Protein AF-0000000086497758 (afdb_homodimer)

Nearest PDB structures (foldseek):
  2cj5-assembly1_A  TM=3.759E-01  e=5.187E+00  Nicotiana tabacum
  2cj5-assembly1_A  TM=3.756E-01  e=4.638E+00  Nicotiana tabacum

Structure (mmCIF, N/CA/C/O backbone):
data_AF-0000000086497758-model_v1
#
loop_
_entity.id
_entity.type
_entity.pdbx_description
1 polymer 'Uncharacterized protein'
#
loop_
_atom_site.group_PDB
_atom_site.id
_atom_site.type_symbol
_atom_site.label_atom_id
_atom_site.label_alt_id
_atom_site.label_comp_id
_atom_site.label_asym_id
_atom_site.label_entity_id
_atom_site.label_seq_id
_atom_site.pdbx_PDB_ins_code
_atom_site.Cartn_x
_atom_site.Cartn_y
_atom_site.Cartn_z
_atom_site.occupancy
_atom_site.B_iso_or_equiv
_atom_site.auth_seq_id
_atom_site.auth_comp_id
_atom_site.auth_asym_id
_atom_site.auth_atom_id
_atom_site.pdbx_PDB_model_num
ATOM 1 N N . SER A 1 1 ? 16.953 1.892 -4.281 1 48.78 1 SER A N 1
ATOM 2 C CA . SER A 1 1 ? 17.156 1.819 -2.838 1 48.78 1 SER A CA 1
ATOM 3 C C . SER A 1 1 ? 16.031 2.537 -2.094 1 48.78 1 SER A C 1
ATOM 5 O O . SER A 1 1 ? 15.484 3.527 -2.586 1 48.78 1 SER A O 1
ATOM 7 N N . SER A 1 2 ? 15.406 1.9 -1.101 1 66.06 2 SER A N 1
ATOM 8 C CA . SER A 1 2 ? 14.25 2.373 -0.342 1 66.06 2 SER A CA 1
ATOM 9 C C . SER A 1 2 ? 14.594 3.629 0.453 1 66.06 2 SER A C 1
ATOM 11 O O . SER A 1 2 ? 15.695 3.758 0.982 1 66.06 2 SER A O 1
ATOM 13 N N . PHE A 1 3 ? 13.844 4.691 0.311 1 74.5 3 PHE A N 1
ATOM 14 C CA . PHE A 1 3 ? 14.023 5.934 1.053 1 74.5 3 PHE A CA 1
ATOM 15 C C . PHE A 1 3 ? 14.125 5.66 2.549 1 74.5 3 PHE A C 1
ATOM 17 O O . PHE A 1 3 ? 14.609 6.504 3.307 1 74.5 3 PHE A O 1
ATOM 24 N N . THR A 1 4 ? 13.797 4.469 2.912 1 74.94 4 THR A N 1
ATOM 25 C CA . THR A 1 4 ? 13.789 4.168 4.34 1 74.94 4 THR A CA 1
ATOM 26 C C . THR A 1 4 ? 15.203 3.844 4.828 1 74.94 4 THR A C 1
ATOM 28 O O . THR A 1 4 ? 15.477 3.896 6.027 1 74.94 4 THR A O 1
ATOM 31 N N . LYS A 1 5 ? 16.109 3.537 3.943 1 79.5 5 LYS A N 1
ATOM 32 C CA . LYS A 1 5 ? 17.438 3.088 4.363 1 79.5 5 LYS A CA 1
ATOM 33 C C . LYS A 1 5 ? 18.484 4.156 4.086 1 79.5 5 LYS A C 1
ATOM 35 O O . LYS A 1 5 ? 19.422 4.328 4.867 1 79.5 5 LYS A O 1
ATOM 40 N N . PHE A 1 6 ? 18.375 4.875 3.027 1 82.06 6 PHE A N 1
ATOM 41 C CA . PHE A 1 6 ? 19.391 5.84 2.623 1 82.06 6 PHE A CA 1
ATOM 42 C C . PHE A 1 6 ? 18.812 7.246 2.57 1 82.06 6 PHE A C 1
ATOM 44 O O . PHE A 1 6 ? 17.797 7.48 1.913 1 82.06 6 PHE A O 1
ATOM 51 N N . PRO A 1 7 ? 19.609 8.164 3.293 1 86 7 PRO A N 1
ATOM 52 C CA . PRO A 1 7 ? 19.156 9.555 3.244 1 86 7 PRO A CA 1
ATOM 53 C C . PRO A 1 7 ? 19.078 10.102 1.82 1 86 7 PRO A C 1
ATOM 55 O O . PRO A 1 7 ? 19.812 9.641 0.943 1 86 7 PRO A O 1
ATOM 58 N N . LYS A 1 8 ? 18.25 11.141 1.722 1 87.38 8 LYS A N 1
ATOM 59 C CA . LYS A 1 8 ? 18.016 11.773 0.426 1 87.38 8 LYS A CA 1
ATOM 60 C C . LYS A 1 8 ? 19.328 12.164 -0.235 1 87.38 8 LYS A C 1
ATOM 62 O O . LYS A 1 8 ? 19.562 11.844 -1.404 1 87.38 8 LYS A O 1
ATOM 67 N N . ALA A 1 9 ? 20.172 12.828 0.515 1 89.62 9 ALA A N 1
ATOM 68 C CA . ALA A 1 9 ? 21.438 13.328 -0.04 1 89.62 9 ALA A CA 1
ATOM 69 C C . ALA A 1 9 ? 22.281 12.188 -0.588 1 89.62 9 ALA A C 1
ATOM 71 O O . ALA A 1 9 ? 22.859 12.297 -1.674 1 89.62 9 ALA A O 1
ATOM 72 N N . ASP A 1 10 ? 22.359 11.141 0.162 1 90 10 ASP A N 1
ATOM 73 C CA . ASP A 1 10 ? 23.156 9.984 -0.249 1 90 10 ASP A CA 1
ATOM 74 C C . ASP A 1 10 ? 22.594 9.352 -1.519 1 90 10 ASP A C 1
ATOM 76 O O . ASP A 1 10 ? 23.344 8.953 -2.408 1 90 10 ASP A O 1
ATOM 80 N N . ARG A 1 11 ? 21.297 9.242 -1.548 1 86.38 11 ARG A N 1
ATOM 81 C CA . ARG A 1 11 ? 20.641 8.656 -2.715 1 86.38 11 ARG A CA 1
ATOM 82 C C . ARG A 1 11 ? 20.844 9.523 -3.951 1 86.38 11 ARG A C 1
ATOM 84 O O . ARG A 1 11 ? 21.203 9.023 -5.02 1 86.38 11 ARG A O 1
ATOM 91 N N . GLN A 1 12 ? 20.734 10.781 -3.816 1 86.81 12 GLN A N 1
ATOM 92 C CA . GLN A 1 12 ? 20.859 11.703 -4.938 1 86.81 12 GLN A CA 1
ATOM 93 C C . GLN A 1 12 ? 22.297 11.781 -5.422 1 86.81 12 GLN A C 1
ATOM 95 O O . GLN A 1 12 ? 22.562 11.82 -6.629 1 86.81 12 GLN A O 1
ATOM 100 N N . VAL A 1 13 ? 23.234 11.82 -4.508 1 89.69 13 VAL A N 1
ATOM 101 C CA . VAL A 1 13 ? 24.641 11.852 -4.879 1 89.69 13 VAL A CA 1
ATOM 102 C C . VAL A 1 13 ? 25.016 10.578 -5.621 1 89.69 13 VAL A C 1
ATOM 104 O O . VAL A 1 13 ? 25.703 10.625 -6.648 1 89.69 13 VAL A O 1
ATOM 107 N N . TYR A 1 14 ? 24.594 9.469 -5.141 1 88.38 14 TYR A N 1
ATOM 108 C CA . TYR A 1 14 ? 24.875 8.188 -5.773 1 88.38 14 TYR A CA 1
ATOM 109 C C . TYR A 1 14 ? 24.359 8.156 -7.207 1 88.38 14 TYR A C 1
ATOM 111 O O . TYR A 1 14 ? 25.078 7.773 -8.125 1 88.38 14 TYR A O 1
ATOM 119 N N . LEU A 1 15 ? 23.125 8.555 -7.391 1 84.88 15 LEU A N 1
ATOM 120 C CA . LEU A 1 15 ? 22.5 8.508 -8.703 1 84.88 15 LEU A CA 1
ATOM 121 C C . LEU A 1 15 ? 23.125 9.531 -9.648 1 84.88 15 LEU A C 1
ATOM 123 O O . LEU A 1 15 ? 23.312 9.258 -10.836 1 84.88 15 LEU A O 1
ATOM 127 N N . ARG A 1 16 ? 23.453 10.648 -9.102 1 87.25 16 ARG A N 1
ATOM 128 C CA . ARG A 1 16 ? 24.094 11.68 -9.914 1 87.25 16 ARG A CA 1
ATOM 129 C C . ARG A 1 16 ? 25.5 11.242 -10.344 1 87.25 16 ARG A C 1
ATOM 131 O O . ARG A 1 16 ? 25.859 11.367 -11.508 1 87.25 16 ARG A O 1
ATOM 138 N N . ASP A 1 17 ? 26.172 10.734 -9.445 1 89.38 17 ASP A N 1
ATOM 139 C CA . ASP A 1 17 ? 27.562 10.359 -9.703 1 89.38 17 ASP A CA 1
ATOM 140 C C . ASP A 1 17 ? 27.641 9.156 -10.633 1 89.38 17 ASP A C 1
ATOM 142 O O . ASP A 1 17 ? 28.578 9.039 -11.43 1 89.38 17 ASP A O 1
ATOM 146 N N . ASN A 1 18 ? 26.734 8.273 -10.5 1 84.75 18 ASN A N 1
ATOM 147 C CA . ASN A 1 18 ? 26.859 7.008 -11.211 1 84.75 18 ASN A CA 1
ATOM 148 C C . ASN A 1 18 ? 26 6.984 -12.477 1 84.75 18 ASN A C 1
ATOM 150 O O . ASN A 1 18 ? 26.297 6.246 -13.414 1 84.75 18 ASN A O 1
ATOM 154 N N . T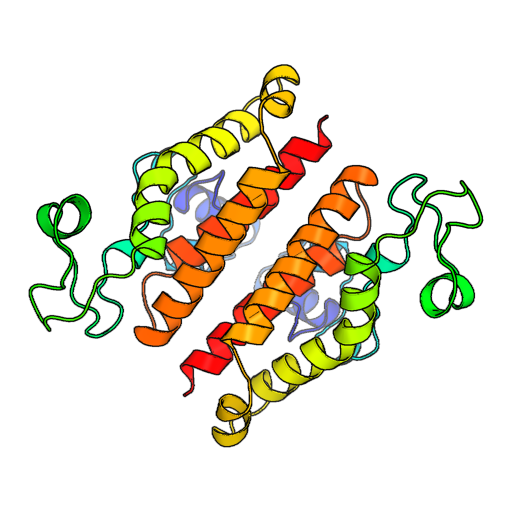YR A 1 19 ? 25.078 7.859 -12.461 1 83.38 19 TYR A N 1
ATOM 155 C CA . TYR A 1 19 ? 24.156 7.746 -13.578 1 83.38 19 TYR A CA 1
ATOM 156 C C . TYR A 1 19 ? 23.812 9.117 -14.148 1 83.38 19 TYR A C 1
ATOM 158 O O . TYR A 1 19 ? 23.078 9.219 -15.133 1 83.38 19 TYR A O 1
ATOM 166 N N . ASN A 1 20 ? 24.328 10.141 -13.562 1 84.12 20 ASN A N 1
ATOM 167 C CA . ASN A 1 20 ? 23.969 11.5 -13.961 1 84.12 20 ASN A CA 1
ATOM 168 C C . ASN A 1 20 ? 22.469 11.727 -13.914 1 84.12 20 ASN A C 1
ATOM 170 O O . ASN A 1 20 ? 21.891 12.344 -14.82 1 84.12 20 ASN A O 1
ATOM 174 N N . PHE A 1 21 ? 21.891 11.117 -12.938 1 85.25 21 PHE A N 1
ATOM 175 C CA . PHE A 1 21 ? 20.453 11.164 -12.773 1 85.25 21 PHE A CA 1
ATOM 176 C C . PHE A 1 21 ? 20.062 11.93 -11.516 1 85.25 21 PHE A C 1
ATOM 178 O O . PHE A 1 21 ? 20.625 11.672 -10.438 1 85.25 21 PHE A O 1
ATOM 185 N N . ASP A 1 22 ? 19.125 12.836 -11.734 1 82.88 22 ASP A N 1
ATOM 186 C CA . ASP A 1 22 ? 18.562 13.539 -10.594 1 82.88 22 ASP A CA 1
ATOM 187 C C . ASP A 1 22 ? 17.203 12.961 -10.219 1 82.88 22 ASP A C 1
ATOM 189 O O . ASP A 1 22 ? 16.188 13.305 -10.828 1 82.88 22 ASP A O 1
ATOM 193 N N . CYS A 1 23 ? 17.219 12.188 -9.164 1 81.5 23 CYS A N 1
ATOM 194 C CA . CYS A 1 23 ? 15.984 11.531 -8.742 1 81.5 23 CYS A CA 1
ATOM 195 C C . CYS A 1 23 ? 14.984 12.547 -8.203 1 81.5 23 CYS A C 1
ATOM 197 O O . CYS A 1 23 ? 15.336 13.406 -7.391 1 81.5 23 CYS A O 1
ATOM 199 N N . LYS A 1 24 ? 13.82 12.422 -8.688 1 77.81 24 LYS A N 1
ATOM 200 C CA . LYS A 1 24 ? 12.75 13.297 -8.227 1 77.81 24 LYS A CA 1
ATOM 201 C C . LYS A 1 24 ? 11.547 12.484 -7.75 1 77.81 24 LYS A C 1
ATOM 203 O O . LYS A 1 24 ? 10.398 12.906 -7.93 1 77.81 24 LYS A O 1
ATOM 208 N N . CYS A 1 25 ? 11.789 11.305 -7.254 1 78.56 25 CYS A N 1
ATOM 209 C CA . CYS A 1 25 ? 10.688 10.508 -6.734 1 78.56 25 CYS A CA 1
ATOM 210 C C . CYS A 1 25 ? 9.984 11.219 -5.586 1 78.56 25 CYS A C 1
ATOM 212 O O . CYS A 1 25 ? 10.477 12.242 -5.09 1 78.56 25 CYS A O 1
ATOM 214 N N . VAL A 1 26 ? 8.898 10.719 -5.184 1 76.94 26 VAL A N 1
ATOM 215 C CA . VAL A 1 26 ? 8.047 11.367 -4.188 1 76.94 26 VAL A CA 1
ATOM 216 C C . VAL A 1 26 ? 8.82 11.539 -2.885 1 76.94 26 VAL A C 1
ATOM 218 O O . VAL A 1 26 ? 8.656 12.555 -2.193 1 76.94 26 VAL A O 1
ATOM 221 N N . ALA A 1 27 ? 9.57 10.586 -2.52 1 82.81 27 ALA A N 1
ATOM 222 C CA . ALA A 1 27 ? 10.344 10.68 -1.28 1 82.81 27 ALA A CA 1
ATOM 223 C C . ALA A 1 27 ? 11.398 11.773 -1.369 1 82.81 27 ALA A C 1
ATOM 225 O O . ALA A 1 27 ? 11.625 12.508 -0.403 1 82.81 27 ALA A O 1
ATOM 226 N N . CYS A 1 28 ? 12.086 11.828 -2.475 1 84.12 28 CYS A N 1
ATOM 227 C CA . CYS A 1 28 ? 13.086 12.867 -2.68 1 84.12 28 CYS A CA 1
ATOM 228 C C . CYS A 1 28 ? 12.438 14.25 -2.729 1 84.12 28 CYS A C 1
ATOM 230 O O . CYS A 1 28 ? 12.93 15.195 -2.109 1 84.12 28 CYS A O 1
ATOM 232 N N . ASP A 1 29 ? 11.344 14.312 -3.438 1 82.12 29 ASP A N 1
ATOM 233 C CA . ASP A 1 29 ? 10.625 15.578 -3.57 1 82.12 29 ASP A CA 1
ATOM 234 C C . ASP A 1 29 ? 10.141 16.078 -2.213 1 82.12 29 ASP A C 1
ATOM 236 O O . ASP A 1 29 ? 10.125 17.281 -1.956 1 82.12 29 ASP A O 1
ATOM 240 N N . GLY A 1 30 ? 9.727 15.219 -1.419 1 80.94 30 GLY A N 1
ATOM 241 C CA . GLY A 1 30 ? 9.172 15.57 -0.121 1 80.94 30 GLY A CA 1
ATOM 242 C C . GLY A 1 30 ? 10.219 15.664 0.971 1 80.94 30 GLY A C 1
ATOM 243 O O . GLY A 1 30 ? 9.906 16 2.115 1 80.94 30 GLY A O 1
ATOM 244 N N . ASP A 1 31 ? 11.438 15.32 0.652 1 85.25 31 ASP A N 1
ATOM 245 C CA . ASP A 1 31 ? 12.531 15.305 1.624 1 85.25 31 ASP A CA 1
ATOM 246 C C . ASP A 1 31 ? 12.188 14.398 2.807 1 85.25 31 ASP A C 1
ATOM 248 O O . ASP A 1 31 ? 12.25 14.828 3.961 1 85.25 31 ASP A O 1
ATOM 252 N N . TRP A 1 32 ? 11.727 13.273 2.494 1 83.75 32 TRP A N 1
ATOM 253 C CA . TRP A 1 32 ? 11.258 12.336 3.508 1 83.75 32 TRP A CA 1
AT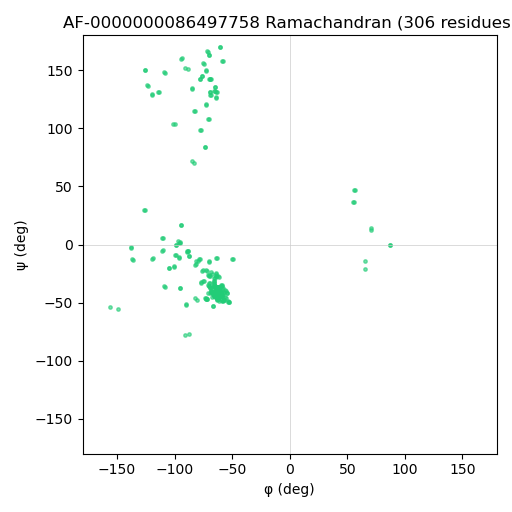OM 254 C C . TRP A 1 32 ? 12.414 11.797 4.34 1 83.75 32 TRP A C 1
ATOM 256 O O . TRP A 1 32 ? 13.5 11.531 3.807 1 83.75 32 TRP A O 1
ATOM 266 N N . PRO A 1 33 ? 12.164 11.617 5.609 1 81.75 33 PRO A N 1
ATOM 267 C CA . PRO A 1 33 ? 13.203 11.094 6.496 1 81.75 33 PRO A CA 1
ATOM 268 C C . PRO A 1 33 ? 13.438 9.594 6.312 1 81.75 33 PRO A C 1
ATOM 270 O O . PRO A 1 33 ? 12.555 8.883 5.816 1 81.75 33 PRO A O 1
ATOM 273 N N . VAL A 1 34 ? 14.656 9.203 6.703 1 81.94 34 VAL A N 1
ATOM 274 C CA . VAL A 1 34 ? 14.945 7.773 6.77 1 81.94 34 VAL A CA 1
ATOM 27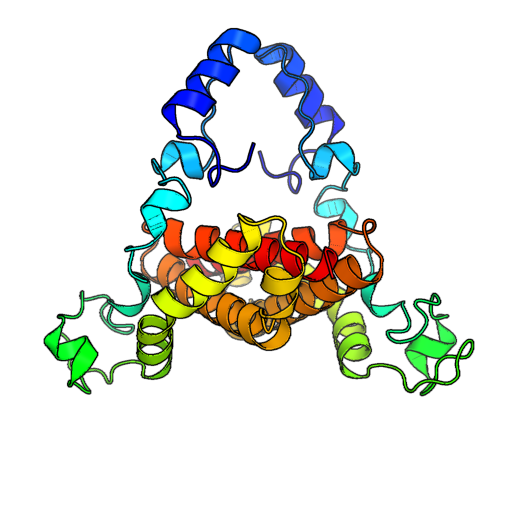5 C C . VAL A 1 34 ? 14.195 7.156 7.953 1 81.94 34 VAL A C 1
ATOM 277 O O . VAL A 1 34 ? 13.695 7.871 8.82 1 81.94 34 VAL A O 1
ATOM 280 N N . LEU A 1 35 ? 14.164 5.844 7.934 1 78.69 35 LEU A N 1
ATOM 281 C CA . LEU A 1 35 ? 13.414 5.082 8.922 1 78.69 35 LEU A CA 1
ATOM 282 C C . LEU A 1 35 ? 13.852 5.441 10.336 1 78.69 35 LEU A C 1
ATOM 284 O O . LEU A 1 35 ? 13.016 5.621 11.227 1 78.69 35 LEU A O 1
ATOM 288 N N . GLU A 1 36 ? 15.086 5.625 10.523 1 76.06 36 GLU A N 1
ATOM 289 C CA . GLU A 1 36 ? 15.633 5.906 11.844 1 76.06 36 GLU A CA 1
ATOM 290 C C . GLU A 1 36 ? 15.117 7.238 12.383 1 76.06 36 GLU A C 1
ATOM 292 O O . GLU A 1 36 ? 15.016 7.426 13.602 1 76.06 36 GLU A O 1
ATOM 297 N N . GLU A 1 37 ? 14.805 8.07 11.516 1 78.94 37 GLU A N 1
ATOM 298 C CA . GLU A 1 37 ? 14.359 9.398 11.914 1 78.94 37 GLU A CA 1
ATOM 299 C C . GLU A 1 37 ? 12.852 9.438 12.133 1 78.94 37 GLU A C 1
ATOM 301 O O . GLU A 1 37 ? 12.305 10.461 12.562 1 78.94 37 GLU A O 1
ATOM 306 N N . THR A 1 38 ? 12.195 8.352 11.828 1 78.44 38 THR A N 1
ATOM 307 C CA . THR A 1 38 ? 10.734 8.344 11.883 1 78.44 38 THR A CA 1
ATOM 308 C C . THR A 1 38 ? 10.242 7.809 13.219 1 78.44 38 THR A C 1
ATOM 310 O O . THR A 1 38 ? 9.039 7.801 13.492 1 78.44 38 THR A O 1
ATOM 313 N N . GLU A 1 39 ? 11.117 7.477 14.07 1 74.81 39 GLU A N 1
ATOM 314 C CA . GLU A 1 39 ? 10.75 6.848 15.336 1 74.81 39 GLU A CA 1
ATOM 315 C C . GLU A 1 39 ? 9.883 7.777 16.188 1 74.81 39 GLU A C 1
ATOM 317 O O . GLU A 1 39 ? 8.984 7.324 16.891 1 74.81 39 GLU A O 1
ATOM 322 N N . THR A 1 40 ? 10.031 9.016 16.016 1 78.12 40 THR A N 1
ATOM 323 C CA . THR A 1 40 ? 9.328 9.953 16.891 1 78.12 40 THR A CA 1
ATOM 324 C C . THR A 1 40 ? 8.242 10.695 16.109 1 78.12 40 THR A C 1
ATOM 326 O O . THR A 1 40 ? 7.574 11.578 16.656 1 78.12 40 THR A O 1
ATOM 329 N N . ARG A 1 41 ? 8.117 10.297 14.992 1 83.31 41 ARG A N 1
ATOM 330 C CA . ARG A 1 41 ? 7.133 11.008 14.188 1 83.31 41 ARG A CA 1
ATOM 331 C C . ARG A 1 41 ? 5.715 10.578 14.531 1 83.31 41 ARG A C 1
ATOM 333 O O . ARG A 1 41 ? 5.465 9.391 14.773 1 83.31 41 ARG A O 1
ATOM 340 N N . GLU A 1 42 ? 4.812 11.547 14.516 1 86.75 42 GLU A N 1
ATOM 341 C CA . GLU A 1 42 ? 3.406 11.266 14.781 1 86.75 42 GLU A CA 1
ATOM 342 C C . GLU A 1 42 ? 2.629 11.039 13.492 1 86.75 42 GLU A C 1
ATOM 344 O O . GLU A 1 42 ? 3.113 11.367 12.406 1 86.75 42 GLU A O 1
ATOM 349 N N . PHE A 1 43 ? 1.515 10.398 13.672 1 90.25 43 PHE A N 1
ATOM 350 C CA . PHE A 1 43 ? 0.583 10.25 12.562 1 90.25 43 PHE A CA 1
ATOM 351 C C . PHE A 1 43 ? -0.188 11.539 12.32 1 90.25 43 PHE A C 1
ATOM 353 O O . PHE A 1 43 ? -1.219 11.781 12.953 1 90.25 43 PHE A O 1
ATOM 360 N N . ASP A 1 44 ? 0.22 12.344 11.367 1 85.62 44 ASP A N 1
ATOM 361 C CA . ASP A 1 44 ? -0.239 13.711 11.172 1 85.62 44 ASP A CA 1
ATOM 362 C C . ASP A 1 44 ? -1.715 13.75 10.781 1 85.62 44 ASP A C 1
ATOM 364 O O . ASP A 1 44 ? -2.436 14.68 11.141 1 85.62 44 ASP A O 1
ATOM 368 N N . CYS A 1 45 ? -2.139 12.758 10.07 1 83.75 45 CYS A N 1
ATOM 369 C CA . CYS A 1 45 ? -3.518 12.75 9.594 1 83.75 45 CYS A CA 1
ATOM 370 C C . CYS A 1 45 ? -4.496 12.688 10.766 1 83.75 45 CYS A C 1
ATOM 372 O O . CYS A 1 45 ? -5.637 13.141 10.648 1 83.75 45 CYS A O 1
ATOM 374 N N . ALA A 1 46 ? -4.094 12.195 11.859 1 82.94 46 ALA A N 1
ATOM 375 C CA . ALA A 1 46 ? -4.957 12.102 13.031 1 82.94 46 ALA A CA 1
ATOM 376 C C . ALA A 1 46 ? -5.062 13.438 13.75 1 82.94 46 ALA A C 1
ATOM 378 O O . ALA A 1 46 ? -5.957 13.641 14.578 1 82.94 46 ALA A O 1
ATOM 379 N N . ARG A 1 47 ? -4.266 14.328 13.422 1 85.56 47 ARG A N 1
ATOM 380 C CA . ARG A 1 47 ? -4.234 15.617 14.102 1 85.56 47 ARG A CA 1
ATOM 381 C C . ARG A 1 47 ? -5.086 16.641 13.359 1 85.56 47 ARG A C 1
ATOM 383 O O . ARG A 1 47 ? -4.961 17.844 13.602 1 85.56 47 ARG A O 1
ATOM 390 N N . LEU A 1 48 ? -5.887 16.062 12.531 1 86.06 48 LEU A N 1
ATOM 391 C CA . LEU A 1 48 ? -6.746 16.969 11.766 1 86.06 48 LEU A CA 1
ATOM 392 C C . LEU A 1 48 ? -8.219 16.609 11.961 1 86.06 48 LEU A C 1
ATOM 394 O O . LEU A 1 48 ? -8.57 15.422 12 1 86.06 48 LEU A O 1
ATOM 398 N N . CYS A 1 49 ? -8.977 17.688 12.125 1 88.56 49 CYS A N 1
ATOM 399 C CA . CYS A 1 49 ? -10.422 17.484 12.125 1 88.56 49 CYS A CA 1
ATOM 400 C C . CYS A 1 49 ? -10.898 17 10.758 1 88.56 49 CYS A C 1
ATOM 402 O O . CYS A 1 49 ? -10.508 17.547 9.727 1 88.56 49 CYS A O 1
ATOM 404 N N . GLN A 1 50 ? -11.742 16.031 10.711 1 83.56 50 GLN A N 1
ATOM 405 C CA . GLN A 1 50 ? -12.203 15.43 9.461 1 83.56 50 GLN A CA 1
ATOM 406 C C . GLN A 1 50 ? -13.219 16.328 8.758 1 83.56 50 GLN A C 1
ATOM 408 O O . GLN A 1 50 ? -13.445 16.188 7.555 1 83.56 50 GLN A O 1
ATOM 413 N N . LYS A 1 51 ? -13.805 17.156 9.555 1 86.56 51 LYS A N 1
ATOM 414 C CA . LYS A 1 51 ? -14.852 18.016 9 1 86.56 51 LYS A CA 1
ATOM 415 C C . LYS A 1 51 ? -14.266 19.328 8.477 1 86.56 51 LYS A C 1
ATOM 417 O O . LYS A 1 51 ? -14.484 19.688 7.32 1 86.56 51 LYS A O 1
ATOM 422 N N . CYS A 1 52 ? -13.484 20.031 9.312 1 90.12 52 CYS A N 1
ATOM 423 C CA . CYS A 1 52 ? -13.062 21.375 8.93 1 90.12 52 CYS A CA 1
ATOM 424 C C . CYS A 1 52 ? -11.57 21.406 8.617 1 90.12 52 CYS A C 1
ATOM 426 O O . CYS A 1 52 ? -11.031 22.453 8.234 1 90.12 52 CYS A O 1
ATOM 428 N N . ASN A 1 53 ? -10.805 20.375 8.789 1 85.31 53 ASN A N 1
ATOM 429 C CA . ASN A 1 53 ? -9.383 20.219 8.477 1 85.31 53 ASN A CA 1
ATOM 430 C C . ASN A 1 53 ? -8.508 21.031 9.414 1 85.31 53 ASN A C 1
ATOM 432 O O . ASN A 1 53 ? -7.309 21.203 9.164 1 85.31 53 ASN A O 1
ATOM 436 N N . ALA A 1 54 ? -9.133 21.516 10.492 1 88.88 54 ALA A N 1
ATOM 437 C CA . ALA A 1 54 ? -8.336 22.25 11.477 1 88.88 54 ALA A CA 1
ATOM 438 C C . ALA A 1 54 ? -7.379 21.312 12.211 1 88.88 54 ALA A C 1
ATOM 440 O O . ALA A 1 54 ? -7.715 20.156 12.477 1 88.88 54 ALA A O 1
ATOM 441 N N . THR A 1 55 ? -6.152 21.797 12.5 1 87.62 55 THR A N 1
ATOM 442 C CA . THR A 1 55 ? -5.203 21.031 13.297 1 87.62 55 THR A CA 1
ATOM 443 C C . THR A 1 55 ? -5.688 20.906 14.742 1 87.62 55 THR A C 1
ATOM 445 O O . THR A 1 55 ? -6.004 21.922 15.383 1 87.62 55 THR A O 1
ATOM 448 N N . LEU A 1 56 ? -5.699 19.703 15.195 1 90.19 56 LEU A N 1
ATOM 449 C CA . LEU A 1 56 ? -6.16 19.438 16.562 1 90.19 56 LEU A CA 1
ATOM 450 C C . LEU A 1 56 ? -5.027 19.625 17.562 1 90.19 56 LEU A C 1
ATOM 452 O O . LEU A 1 56 ? -3.887 19.25 17.297 1 90.19 56 LEU A O 1
ATOM 456 N N . SER A 1 57 ? -5.344 20.328 18.656 1 89.75 57 SER A N 1
ATOM 457 C CA . SER A 1 57 ? -4.379 20.5 19.734 1 89.75 57 SER A CA 1
ATOM 458 C C . SER A 1 57 ? -4.148 19.188 20.484 1 89.75 57 SER A C 1
ATOM 460 O O . SER A 1 57 ? -4.902 18.219 20.312 1 89.75 57 SER A O 1
ATOM 462 N N . ASN A 1 58 ? -3.039 19.172 21.234 1 87 58 ASN A N 1
ATOM 463 C CA . ASN A 1 58 ? -2.773 18 22.062 1 87 58 ASN A CA 1
ATOM 464 C C . ASN A 1 58 ? -3.922 17.734 23.031 1 87 58 ASN A C 1
ATOM 466 O O . ASN A 1 58 ? -4.262 16.578 23.281 1 87 58 ASN A O 1
ATOM 470 N N . GLU A 1 59 ? -4.445 18.812 23.609 1 87.94 59 GLU A N 1
ATOM 471 C CA . GLU A 1 59 ? -5.586 18.672 24.516 1 87.94 59 GLU A CA 1
ATOM 472 C C . GLU A 1 59 ? -6.781 18.047 23.812 1 87.94 59 GLU A C 1
ATOM 474 O O . GLU A 1 59 ? -7.469 17.203 24.391 1 87.94 59 GLU A O 1
ATOM 479 N N . GLU A 1 60 ? -7.027 18.422 22.625 1 89.56 60 GLU A N 1
ATOM 480 C CA . GLU A 1 60 ? -8.133 17.859 21.844 1 89.56 60 GLU A CA 1
ATOM 481 C C . GLU A 1 60 ? -7.891 16.391 21.547 1 89.56 60 GLU A C 1
ATOM 483 O O . GLU A 1 60 ? -8.82 15.57 21.609 1 89.56 60 GLU A O 1
ATOM 488 N N . MET A 1 61 ? -6.707 16.109 21.234 1 85.06 61 MET A N 1
ATOM 489 C CA . MET A 1 61 ? -6.355 14.727 20.906 1 85.06 61 MET A CA 1
ATOM 490 C C . MET A 1 61 ? -6.504 13.828 22.141 1 85.06 61 MET A C 1
ATOM 492 O O . MET A 1 61 ? -6.859 12.656 22.016 1 85.06 61 MET A O 1
ATOM 496 N N . GLU A 1 62 ? -6.332 14.359 23.328 1 84.06 62 GLU A N 1
ATOM 497 C CA . GLU A 1 62 ? -6.289 13.562 24.547 1 84.06 62 GLU A CA 1
ATOM 498 C C . GLU A 1 62 ? -7.656 13.5 25.219 1 84.06 62 GLU A C 1
ATOM 500 O O . GLU A 1 62 ? -8.031 12.469 25.781 1 84.06 62 GLU A O 1
ATOM 505 N N . SER A 1 63 ? -8.344 14.547 25.172 1 83.25 63 SER A N 1
ATOM 506 C CA . SER A 1 63 ? -9.469 14.57 26.094 1 83.25 63 SER A CA 1
ATOM 507 C C . SER A 1 63 ? -10.727 15.117 25.422 1 83.25 63 SER A C 1
ATOM 509 O O . SER A 1 63 ? -11.836 14.953 25.938 1 83.25 63 SER A O 1
ATOM 511 N N . SER A 1 64 ? -10.602 15.695 24.281 1 80.44 64 SER A N 1
ATOM 512 C CA . SER A 1 64 ? -11.766 16.328 23.688 1 80.44 64 SER A CA 1
ATOM 513 C C . SER A 1 64 ? -12.531 15.352 22.797 1 80.44 64 SER A C 1
ATOM 515 O O . SER A 1 64 ? -11.945 14.445 22.219 1 80.44 64 SER A O 1
ATOM 517 N N . VAL A 1 65 ? -13.875 15.703 22.766 1 86.88 65 VAL A N 1
ATOM 518 C CA . VAL A 1 65 ? -14.727 14.891 21.906 1 86.88 65 VAL A CA 1
ATOM 519 C C . VAL A 1 65 ? -15.07 15.664 20.641 1 86.88 65 VAL A C 1
ATOM 521 O O . VAL 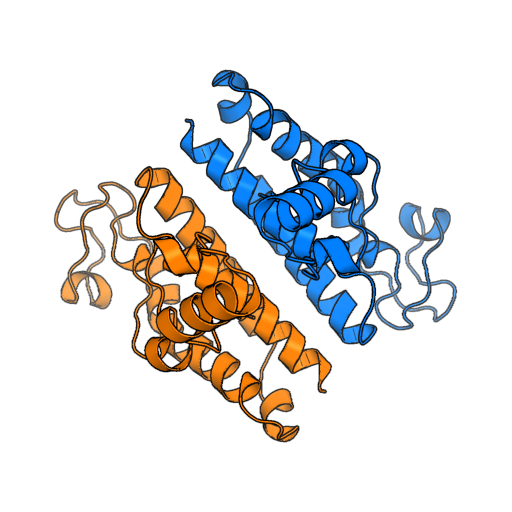A 1 65 ? -15.406 15.062 19.609 1 86.88 65 VAL A O 1
ATOM 524 N N . ASN A 1 66 ? -14.891 16.984 20.812 1 93.69 66 ASN A N 1
ATOM 525 C CA . ASN A 1 66 ? -15.273 17.797 19.656 1 93.69 66 ASN A CA 1
ATOM 526 C C . ASN A 1 66 ? -14.133 18.703 19.203 1 93.69 66 ASN A C 1
ATOM 528 O O . ASN A 1 66 ? -13.281 19.094 20.016 1 93.69 66 ASN A O 1
ATOM 532 N N . CYS A 1 67 ? -14.156 18.953 17.922 1 94.38 67 CYS A N 1
ATOM 533 C CA . CYS A 1 67 ? -13.234 19.938 17.359 1 94.38 67 CYS A CA 1
ATOM 534 C C . CYS A 1 67 ? -13.516 21.328 17.906 1 94.38 67 CYS A C 1
ATOM 536 O O . CYS A 1 67 ? -14.656 21.797 17.891 1 94.38 67 CYS A O 1
ATOM 538 N N . LYS A 1 68 ? -12.578 22.031 18.359 1 94 68 LYS A N 1
ATOM 539 C CA . LYS A 1 68 ? -12.742 23.375 18.922 1 94 68 LYS A CA 1
ATOM 540 C C . LYS A 1 68 ? -13.086 24.375 17.828 1 94 68 LYS A C 1
ATOM 542 O O . LYS A 1 68 ? -13.727 25.406 18.109 1 94 68 LYS A O 1
ATOM 547 N N . GLU A 1 69 ? -12.664 24.062 16.641 1 92.75 69 GLU A N 1
ATOM 548 C CA . GLU A 1 69 ? -12.859 24.984 15.531 1 92.75 69 GLU A CA 1
ATOM 549 C C . GLU A 1 69 ? -14.281 24.891 14.977 1 92.75 69 GLU A C 1
ATOM 551 O O . GLU A 1 69 ? -14.945 25.906 14.773 1 92.75 69 GLU A O 1
ATOM 556 N N . CYS A 1 70 ? -14.773 23.719 14.734 1 95.56 70 CYS A N 1
ATOM 557 C CA . CYS A 1 70 ? -16.047 23.609 14.023 1 95.56 70 CYS A CA 1
ATOM 558 C C . CYS A 1 70 ? -17.094 22.906 14.883 1 95.56 70 CYS A C 1
ATOM 560 O O . CYS A 1 70 ? -18.266 22.859 14.523 1 95.56 70 CYS A O 1
ATOM 562 N N . GLY A 1 71 ? -16.672 22.328 15.938 1 94.19 71 GLY A N 1
ATOM 563 C CA . GLY A 1 71 ? -17.609 21.703 16.859 1 94.19 71 GLY A CA 1
ATOM 564 C C . GLY A 1 71 ? -17.953 20.266 16.5 1 94.19 71 GLY A C 1
ATOM 565 O O . GLY A 1 71 ? -18.656 19.578 17.234 1 94.19 71 GLY A O 1
ATOM 566 N N . ALA A 1 72 ? -17.438 19.719 15.453 1 93.31 72 ALA A N 1
ATOM 567 C CA . ALA A 1 72 ? -17.75 18.359 15.008 1 93.31 72 ALA A CA 1
ATOM 568 C C . ALA A 1 72 ? -17.109 17.328 15.938 1 93.31 72 ALA A C 1
ATOM 570 O O . ALA A 1 72 ? -16.078 17.578 16.547 1 93.31 72 ALA A O 1
ATOM 571 N N . GLU A 1 73 ? -17.828 16.203 16 1 92.56 73 GLU A N 1
ATOM 572 C CA . GLU A 1 73 ? -17.266 15.094 16.766 1 92.56 73 GLU A CA 1
ATOM 573 C C . GLU A 1 73 ? -15.992 14.578 16.109 1 92.56 73 GLU A C 1
ATOM 575 O O . GLU A 1 73 ? -15.945 14.383 14.898 1 92.56 73 GLU A O 1
ATOM 580 N N . LEU A 1 74 ? -15 14.43 17.016 1 90.31 74 LEU A N 1
ATOM 581 C CA . LEU A 1 74 ? -13.711 13.961 16.516 1 90.31 74 LEU A CA 1
ATOM 582 C C . LEU A 1 74 ? -13.75 12.461 16.234 1 90.31 74 LEU A C 1
ATOM 584 O O . LEU A 1 74 ? -14.516 11.727 16.859 1 90.31 74 LEU A O 1
ATOM 588 N N . ASP A 1 75 ? -13.031 12.055 15.203 1 86.06 75 ASP A N 1
ATOM 589 C CA . ASP A 1 75 ? -12.969 10.656 14.773 1 86.06 75 ASP A CA 1
ATOM 590 C C . ASP A 1 75 ? -12.203 9.805 15.789 1 86.06 75 ASP A C 1
ATOM 592 O O . ASP A 1 75 ? -10.977 9.805 15.805 1 86.06 75 ASP A O 1
ATOM 596 N N . GLU A 1 76 ? -12.922 8.984 16.516 1 86.12 76 GLU A N 1
ATOM 597 C CA . GLU A 1 76 ? -12.32 8.156 17.562 1 86.12 76 GLU A CA 1
ATOM 598 C C . GLU A 1 76 ? -11.352 7.137 16.969 1 86.12 76 GLU A C 1
ATOM 600 O O . GLU A 1 76 ? -10.344 6.805 17.578 1 86.12 76 GLU A O 1
ATOM 605 N N . THR A 1 77 ? -11.695 6.637 15.828 1 84.25 77 THR A N 1
ATOM 606 C CA . THR A 1 77 ? -10.836 5.656 15.172 1 84.25 77 THR A CA 1
ATOM 607 C C . THR A 1 77 ? -9.492 6.281 14.812 1 84.25 77 THR A C 1
ATOM 609 O O . THR A 1 77 ? -8.438 5.684 15.039 1 84.25 77 THR A O 1
ATOM 612 N N . ALA A 1 78 ? -9.586 7.461 14.297 1 83.25 78 ALA A N 1
ATOM 613 C CA . ALA A 1 78 ? -8.352 8.156 13.945 1 83.25 78 ALA A CA 1
ATOM 614 C C . ALA A 1 78 ? -7.504 8.422 15.18 1 83.25 78 ALA A C 1
ATOM 616 O O . ALA A 1 78 ? -6.277 8.312 15.141 1 83.25 78 ALA A O 1
ATOM 617 N N . ARG A 1 79 ? -8.125 8.742 16.219 1 85.88 79 ARG A N 1
ATOM 618 C CA . ARG A 1 79 ? -7.422 9.008 17.469 1 85.88 79 ARG A CA 1
ATOM 619 C C . ARG A 1 79 ? -6.754 7.738 18 1 85.88 79 ARG A C 1
ATOM 621 O O . ARG A 1 79 ? -5.613 7.777 18.453 1 85.88 79 ARG A O 1
ATOM 628 N N . GLU A 1 80 ? -7.48 6.648 17.938 1 88.25 80 GLU A N 1
ATOM 629 C CA . GLU A 1 80 ? -6.918 5.371 18.375 1 88.25 80 GLU A CA 1
ATOM 630 C C . GLU A 1 80 ? -5.699 4.996 17.531 1 88.25 80 GLU A C 1
ATOM 632 O O . GLU A 1 80 ? -4.695 4.52 18.078 1 88.25 80 GLU A O 1
ATOM 637 N N . LEU A 1 81 ? -5.824 5.18 16.281 1 88.81 81 LEU A N 1
ATOM 638 C CA . LEU A 1 81 ? -4.707 4.898 15.383 1 88.81 81 LEU A CA 1
ATOM 639 C C . LEU A 1 81 ? -3.494 5.75 15.742 1 88.81 81 LEU A C 1
ATOM 641 O O . LEU A 1 81 ? -2.369 5.242 15.797 1 88.81 81 LEU A O 1
ATOM 645 N N . ALA A 1 82 ? -3.811 6.965 16.016 1 89.38 82 ALA A N 1
ATOM 646 C CA . ALA A 1 82 ? -2.721 7.875 16.359 1 89.38 82 ALA A CA 1
ATOM 647 C C . ALA A 1 82 ? -2.012 7.43 17.641 1 89.38 82 ALA A C 1
ATOM 649 O O . ALA A 1 82 ? -0.786 7.52 17.734 1 89.38 82 ALA A O 1
ATOM 650 N N . MET A 1 83 ? -2.709 6.961 18.562 1 87.31 83 MET A N 1
ATOM 651 C CA . MET A 1 83 ? -2.146 6.559 19.844 1 87.31 83 MET A CA 1
ATOM 652 C C . MET A 1 83 ? -1.282 5.309 19.688 1 87.31 83 MET A C 1
ATOM 654 O O . MET A 1 83 ? -0.293 5.141 20.406 1 87.31 83 MET A O 1
ATOM 658 N N . ARG A 1 84 ? -1.582 4.586 18.766 1 90.75 84 ARG A N 1
ATOM 659 C CA . ARG A 1 84 ? -0.883 3.316 18.609 1 90.75 84 ARG A CA 1
ATOM 660 C C . ARG A 1 84 ? 0.221 3.424 17.562 1 90.75 84 ARG A C 1
ATOM 662 O O . ARG A 1 84 ? 1.005 2.488 17.391 1 90.75 84 ARG A O 1
ATOM 669 N N . TRP A 1 85 ? 0.253 4.496 16.875 1 92.88 85 TRP A N 1
ATOM 670 C CA . TRP A 1 85 ? 1.141 4.684 15.734 1 92.88 85 TRP A CA 1
ATOM 671 C C . TRP A 1 85 ? 2.588 4.387 16.125 1 92.88 85 TRP A C 1
ATOM 673 O O . TRP A 1 85 ? 3.246 3.561 15.484 1 92.88 85 TRP A O 1
ATOM 683 N N . ARG A 1 86 ? 3.066 4.922 17.172 1 88.75 86 ARG A N 1
ATOM 684 C CA . ARG A 1 86 ? 4.465 4.773 17.578 1 88.75 86 ARG A CA 1
ATOM 685 C C . ARG A 1 86 ? 4.789 3.318 17.906 1 88.75 86 ARG A C 1
ATOM 687 O O . ARG A 1 86 ? 5.84 2.807 17.516 1 88.75 86 ARG A O 1
ATOM 694 N N . ASP A 1 87 ? 3.883 2.742 18.609 1 90.62 87 ASP A N 1
ATOM 695 C CA . ASP A 1 87 ? 4.098 1.348 18.984 1 90.62 87 ASP A CA 1
ATOM 696 C C . ASP A 1 87 ? 4.176 0.451 17.75 1 90.62 87 ASP A C 1
ATOM 698 O O . ASP A 1 87 ? 5.066 -0.396 17.641 1 90.62 87 ASP A O 1
ATOM 702 N N . VAL A 1 88 ? 3.266 0.61 16.844 1 92.69 88 VAL A N 1
ATOM 703 C CA . VAL A 1 88 ? 3.201 -0.206 15.641 1 92.69 88 VAL A CA 1
ATOM 704 C C . VAL A 1 88 ? 4.469 -0.003 14.812 1 92.69 88 VAL A C 1
ATOM 706 O O . VAL A 1 88 ? 5.078 -0.97 14.352 1 92.69 88 VAL A O 1
ATOM 709 N N . MET A 1 89 ? 4.871 1.214 14.75 1 89.88 89 MET A N 1
ATOM 710 C CA . MET A 1 89 ? 6.039 1.524 13.93 1 89.88 89 MET A CA 1
ATOM 711 C C . MET A 1 89 ? 7.309 0.966 14.562 1 89.88 89 MET A C 1
ATOM 713 O O . MET A 1 89 ? 8.18 0.44 13.867 1 89.88 89 MET A O 1
ATOM 717 N N . GLN A 1 90 ? 7.379 0.989 15.812 1 87.88 90 GLN A N 1
ATOM 718 C CA . GLN A 1 90 ? 8.555 0.482 16.516 1 87.88 90 GLN A CA 1
ATOM 719 C C . GLN A 1 90 ? 8.664 -1.034 16.375 1 87.88 90 GLN A C 1
ATOM 721 O O . GLN A 1 90 ? 9.766 -1.569 16.219 1 87.88 90 GLN A O 1
ATOM 726 N N . ILE A 1 91 ? 7.547 -1.622 16.484 1 90.69 91 ILE A N 1
ATOM 727 C CA . ILE A 1 91 ? 7.531 -3.078 16.375 1 90.69 91 ILE A CA 1
ATOM 728 C C . ILE A 1 91 ? 8.023 -3.506 15 1 90.69 91 ILE A C 1
ATOM 730 O O . ILE A 1 91 ? 8.914 -4.355 14.883 1 90.69 91 ILE A O 1
ATOM 734 N N . VAL A 1 92 ? 7.52 -2.93 13.992 1 91 92 VAL A N 1
ATOM 735 C CA . VAL A 1 92 ? 7.848 -3.342 12.633 1 91 92 VAL A CA 1
ATOM 736 C C . VAL A 1 92 ? 9.281 -2.926 12.297 1 91 92 VAL A C 1
ATOM 738 O O . VAL A 1 92 ? 10.062 -3.727 11.773 1 91 92 VAL A O 1
ATOM 741 N N . ASN A 1 93 ? 9.555 -1.741 12.602 1 86.44 93 ASN A N 1
ATOM 742 C CA . ASN A 1 93 ? 10.898 -1.233 12.32 1 86.44 93 ASN A CA 1
ATOM 743 C C . ASN A 1 93 ? 11.961 -2.004 13.094 1 86.44 93 ASN A C 1
ATOM 745 O O . ASN A 1 93 ? 13.016 -2.334 12.547 1 86.44 93 ASN A O 1
ATOM 749 N N . GLY A 1 94 ? 11.727 -2.195 14.312 1 86.56 94 GLY A N 1
ATOM 750 C CA . GLY A 1 94 ? 12.656 -2.955 15.133 1 86.56 94 GLY A CA 1
ATOM 751 C C . GLY A 1 94 ? 12.945 -4.336 14.578 1 86.56 94 GLY A C 1
ATOM 752 O O . GLY A 1 94 ? 14.109 -4.746 14.492 1 86.56 94 GLY A O 1
ATOM 753 N N . ALA A 1 95 ? 11.945 -5.016 14.195 1 90.5 95 ALA A N 1
ATOM 754 C CA . ALA A 1 95 ? 12.094 -6.363 13.656 1 90.5 95 ALA A CA 1
ATOM 755 C C . ALA A 1 95 ? 12.773 -6.34 12.289 1 90.5 95 ALA A C 1
ATOM 757 O O . ALA A 1 95 ? 13.484 -7.277 11.93 1 90.5 95 ALA A O 1
ATOM 758 N N . SER A 1 96 ? 12.523 -5.301 11.547 1 86.25 96 SER A N 1
ATOM 759 C CA . SER A 1 96 ? 13.07 -5.207 10.203 1 86.25 96 SER A CA 1
ATOM 760 C C . SER A 1 96 ? 14.57 -4.934 10.234 1 86.25 96 SER A C 1
ATOM 762 O O . SER A 1 96 ? 15.289 -5.27 9.289 1 86.25 96 SER A O 1
ATOM 764 N N . GLU A 1 97 ? 15.039 -4.418 11.273 1 83.56 97 GLU A N 1
ATOM 765 C CA . GLU A 1 97 ? 16.438 -3.984 11.352 1 83.56 97 GLU A CA 1
ATOM 766 C C . GLU A 1 97 ? 17.312 -5.059 11.992 1 83.56 97 GLU A C 1
ATOM 768 O O . GLU A 1 97 ? 18.531 -4.965 11.961 1 83.56 97 GLU A O 1
ATOM 773 N N . THR A 1 98 ? 16.688 -5.977 12.508 1 84.06 98 THR A N 1
ATOM 774 C CA . THR A 1 98 ? 17.453 -7.047 13.141 1 84.06 98 THR A CA 1
ATOM 775 C C . THR A 1 98 ? 17.359 -8.336 12.32 1 84.06 98 THR A C 1
ATOM 777 O O . THR A 1 98 ? 16.359 -8.562 11.633 1 84.06 98 THR A O 1
ATOM 780 N N . THR A 1 99 ? 18.422 -9.109 12.383 1 80.69 99 THR A N 1
ATOM 781 C CA . THR A 1 99 ? 18.422 -10.398 11.695 1 80.69 99 THR A CA 1
ATOM 782 C C . THR A 1 99 ? 18.062 -11.523 12.656 1 80.69 99 THR A C 1
ATOM 784 O O . THR A 1 99 ? 17.969 -12.688 12.25 1 80.69 99 THR A O 1
ATOM 787 N N . GLU A 1 100 ? 17.781 -11.18 13.797 1 85.12 100 GLU A N 1
ATOM 788 C CA . GLU A 1 100 ? 17.438 -12.188 14.805 1 85.12 100 GLU A CA 1
ATOM 789 C C . GLU A 1 100 ? 16.062 -12.781 14.547 1 85.12 100 GLU A C 1
ATOM 791 O O . GLU A 1 100 ? 15.055 -12.062 14.578 1 85.12 100 GLU A O 1
ATOM 796 N N . PRO A 1 101 ? 16.016 -14.055 14.352 1 83.69 101 PRO A N 1
ATOM 797 C CA . PRO A 1 101 ? 14.727 -14.688 14.062 1 83.69 101 PRO A CA 1
ATOM 798 C C . PRO A 1 101 ? 13.703 -14.477 15.18 1 83.69 101 PRO A C 1
ATOM 800 O O . PRO A 1 101 ? 12.508 -14.391 14.922 1 83.69 101 PRO A O 1
ATOM 803 N N . ALA A 1 102 ? 14.242 -14.469 16.391 1 86.94 102 ALA A N 1
ATOM 804 C CA . ALA A 1 102 ? 13.336 -14.281 17.531 1 86.94 102 ALA A CA 1
ATOM 805 C C . ALA A 1 102 ? 12.578 -12.961 17.406 1 86.94 102 ALA A C 1
ATOM 807 O O . ALA A 1 102 ? 11.414 -12.867 17.812 1 86.94 102 ALA A O 1
ATOM 808 N N . ALA A 1 103 ? 13.219 -11.938 16.938 1 84.12 103 ALA A N 1
ATOM 809 C CA . ALA A 1 103 ? 12.57 -10.641 16.766 1 84.12 103 ALA A CA 1
ATOM 810 C C . ALA A 1 103 ? 11.445 -10.719 15.734 1 84.12 103 ALA A C 1
ATOM 812 O O . ALA A 1 103 ? 10.367 -10.156 15.938 1 84.12 103 ALA A O 1
ATOM 813 N N . ALA A 1 104 ? 11.758 -11.391 14.664 1 85.38 104 ALA A N 1
ATOM 814 C CA . ALA A 1 104 ? 10.742 -11.57 13.633 1 85.38 104 ALA A CA 1
ATOM 815 C C . ALA A 1 104 ? 9.539 -12.344 14.172 1 85.38 104 ALA A C 1
ATOM 817 O O . ALA A 1 104 ? 8.391 -12 13.883 1 85.38 104 ALA A O 1
ATOM 818 N N . ALA A 1 105 ? 9.828 -13.297 14.945 1 87.88 105 ALA A N 1
ATOM 819 C CA . ALA A 1 105 ? 8.781 -14.164 15.492 1 87.88 105 ALA A CA 1
ATOM 820 C C . ALA A 1 105 ? 7.898 -13.398 16.469 1 87.88 105 ALA A C 1
ATOM 822 O O . ALA A 1 105 ? 6.754 -13.797 16.719 1 87.88 105 ALA A O 1
ATOM 823 N N . SER A 1 106 ? 8.367 -12.414 17.047 1 87.31 106 SER A N 1
ATOM 824 C CA . SER A 1 106 ? 7.641 -11.664 18.062 1 87.31 106 SER A CA 1
ATOM 825 C C . SER A 1 106 ? 6.637 -10.703 17.422 1 87.31 106 SER A C 1
ATOM 827 O O . SER A 1 106 ? 5.758 -10.18 18.109 1 87.31 106 SER A O 1
ATOM 829 N N . VAL A 1 107 ? 6.762 -10.461 16.109 1 90.94 107 VAL A N 1
ATOM 830 C CA . VAL A 1 107 ? 5.867 -9.531 15.43 1 90.94 107 VAL A CA 1
ATOM 831 C C . VAL A 1 107 ? 4.562 -10.234 15.07 1 90.94 107 VAL A C 1
ATOM 833 O O . VAL A 1 107 ? 4.562 -11.203 14.305 1 90.94 107 VAL A O 1
ATOM 836 N N . PRO A 1 108 ? 3.479 -9.781 15.68 1 94.06 108 PRO A N 1
ATOM 837 C CA . PRO A 1 108 ? 2.188 -10.297 15.227 1 94.06 108 PRO A CA 1
ATOM 838 C C . PRO A 1 108 ? 1.767 -9.727 13.875 1 94.06 108 PRO A C 1
ATOM 840 O O . PRO A 1 108 ? 0.938 -8.82 13.812 1 94.06 108 PRO A O 1
ATOM 843 N N . VAL A 1 109 ? 2.207 -10.258 12.812 1 93.44 109 VAL A N 1
ATOM 844 C CA . VAL A 1 109 ? 2.133 -9.703 11.461 1 93.44 109 VAL A CA 1
ATOM 845 C C . VAL A 1 109 ? 0.67 -9.531 11.062 1 93.44 109 VAL A C 1
ATOM 847 O O . VAL A 1 109 ? 0.311 -8.531 10.43 1 93.44 109 VAL A O 1
ATOM 850 N N . ASP A 1 110 ? -0.194 -10.422 11.453 1 92.69 110 ASP A N 1
ATOM 851 C CA . ASP A 1 110 ? -1.606 -10.312 11.094 1 92.69 110 ASP A CA 1
ATOM 852 C C . ASP A 1 110 ? -2.221 -9.047 11.672 1 92.69 110 ASP A C 1
ATOM 854 O O . ASP A 1 110 ? -2.896 -8.297 10.961 1 92.69 110 ASP A O 1
ATOM 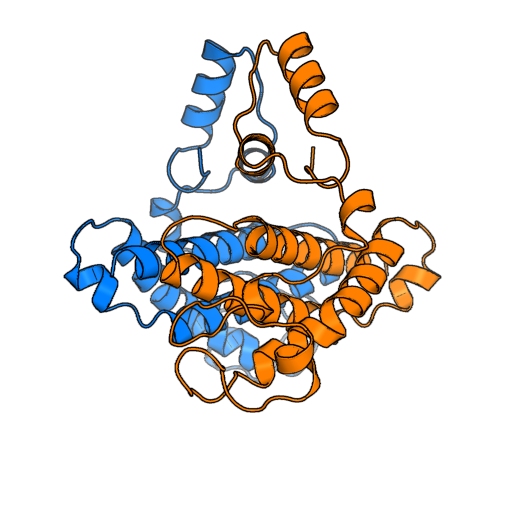858 N N . VAL A 1 111 ? -1.905 -8.805 12.875 1 94.06 111 VAL A N 1
ATOM 859 C CA . VAL A 1 111 ? -2.469 -7.652 13.562 1 94.06 111 VAL A CA 1
ATOM 860 C C . VAL A 1 111 ? -1.842 -6.371 13.023 1 94.06 111 VAL A C 1
ATOM 862 O O . VAL A 1 111 ? -2.551 -5.422 12.68 1 94.06 111 VAL A O 1
ATOM 865 N N . VAL A 1 112 ? -0.565 -6.355 12.906 1 95.25 112 VAL A N 1
ATOM 866 C CA . VAL A 1 112 ? 0.17 -5.16 12.508 1 95.25 112 VAL A CA 1
ATOM 867 C C . VAL A 1 112 ? -0.19 -4.785 11.07 1 95.25 112 VAL A C 1
ATOM 869 O O . VAL A 1 112 ? -0.358 -3.604 10.758 1 95.25 112 VAL A O 1
ATOM 872 N N . SER A 1 113 ? -0.297 -5.75 10.219 1 95.69 113 SER A N 1
ATOM 873 C CA . SER A 1 113 ? -0.621 -5.465 8.828 1 95.69 113 SER A CA 1
ATOM 874 C C . SER A 1 113 ? -2.025 -4.887 8.695 1 95.69 113 SER A C 1
ATOM 876 O O . SER A 1 113 ? -2.26 -3.996 7.871 1 95.69 113 SER A O 1
ATOM 878 N N . HIS A 1 114 ? -2.924 -5.305 9.469 1 94.69 114 HIS A N 1
ATOM 879 C CA . HIS A 1 114 ? -4.262 -4.73 9.484 1 94.69 114 HIS A CA 1
ATOM 880 C C . HIS A 1 114 ? -4.234 -3.285 9.977 1 94.69 114 HIS A C 1
ATOM 882 O O . HIS A 1 114 ? -4.902 -2.418 9.406 1 94.69 114 HIS A O 1
ATOM 888 N N . ASP A 1 115 ? -3.498 -3.07 11.023 1 94.19 115 ASP A N 1
ATOM 889 C CA . ASP A 1 115 ? -3.336 -1.705 11.508 1 94.19 115 ASP A CA 1
ATOM 890 C C . ASP A 1 115 ? -2.756 -0.798 10.43 1 94.19 115 ASP A C 1
ATOM 892 O O . ASP A 1 115 ? -3.225 0.326 10.234 1 94.19 115 ASP A O 1
ATOM 896 N N . LEU A 1 116 ? -1.785 -1.306 9.766 1 96.06 116 LEU A N 1
ATOM 897 C CA . LEU A 1 116 ? -1.105 -0.514 8.742 1 96.06 116 LEU A CA 1
ATOM 898 C C . LEU A 1 116 ? -2.041 -0.212 7.578 1 96.06 116 LEU A C 1
ATOM 900 O O . LEU A 1 116 ? -1.976 0.869 6.988 1 96.06 116 LEU A O 1
ATOM 904 N N . CYS A 1 117 ? -2.924 -1.142 7.254 1 95.94 117 CYS A N 1
ATOM 905 C CA . CYS A 1 117 ? -3.965 -0.856 6.273 1 95.94 117 CYS A CA 1
ATOM 906 C C . CYS A 1 117 ? -4.875 0.265 6.758 1 95.94 117 CYS A C 1
ATOM 908 O O . CYS A 1 117 ? -5.215 1.169 5.992 1 95.94 117 CYS A O 1
ATOM 910 N N . SER A 1 118 ? -5.227 0.214 8.008 1 94.19 118 SER A N 1
ATOM 911 C CA . SER A 1 118 ? -6.074 1.259 8.57 1 94.19 118 SER A CA 1
ATOM 912 C C . SER A 1 118 ? -5.391 2.621 8.5 1 94.19 118 SER A C 1
ATOM 914 O O . SER A 1 118 ? -6.031 3.625 8.18 1 94.19 118 SER A O 1
ATOM 916 N N . TYR A 1 119 ? -4.113 2.664 8.789 1 93.88 119 TYR A N 1
ATOM 917 C CA . TYR A 1 119 ? -3.35 3.902 8.68 1 93.88 119 TYR A CA 1
ATOM 918 C C . TYR A 1 119 ? -3.328 4.406 7.246 1 93.88 119 TYR A C 1
ATOM 920 O O . TYR A 1 119 ? -3.508 5.602 6.996 1 93.88 119 TYR A O 1
ATOM 928 N N . THR A 1 120 ? -3.105 3.492 6.297 1 94.19 120 THR A N 1
ATOM 929 C CA . THR A 1 120 ? -3.047 3.857 4.887 1 94.19 120 THR A CA 1
ATOM 930 C C . THR A 1 120 ? -4.379 4.441 4.422 1 94.19 120 THR A C 1
ATOM 932 O O . THR A 1 120 ? -4.406 5.457 3.729 1 94.19 120 THR A O 1
ATOM 935 N N . LEU A 1 121 ? -5.449 3.793 4.84 1 93.56 121 LEU A N 1
ATOM 936 C CA . LEU A 1 121 ? -6.777 4.273 4.473 1 93.56 121 LEU A CA 1
ATOM 937 C C . LEU A 1 121 ? -7.031 5.664 5.051 1 93.56 121 LEU A C 1
ATOM 939 O O . LEU A 1 121 ? -7.48 6.562 4.34 1 93.56 121 LEU A O 1
ATOM 943 N N . ALA A 1 122 ? -6.711 5.809 6.324 1 90.44 122 ALA A N 1
ATOM 944 C CA . ALA A 1 122 ? -6.898 7.102 6.977 1 90.44 122 ALA A CA 1
ATOM 945 C C . ALA A 1 122 ? -6.07 8.188 6.297 1 90.44 122 ALA A C 1
ATOM 947 O O . ALA A 1 122 ? -6.559 9.289 6.062 1 90.44 122 ALA A O 1
ATOM 948 N N . ALA A 1 123 ? -4.848 7.867 5.977 1 90.94 123 ALA A N 1
ATOM 949 C CA . ALA A 1 123 ? -3.953 8.82 5.328 1 90.94 123 ALA A CA 1
ATOM 950 C C . ALA A 1 123 ? -4.438 9.156 3.918 1 90.94 123 ALA A C 1
ATOM 952 O O . ALA A 1 123 ? -4.32 10.297 3.471 1 90.94 123 ALA A O 1
ATOM 953 N N . GLY A 1 124 ? -4.906 8.156 3.193 1 91.62 124 GLY A N 1
ATOM 954 C CA . GLY A 1 124 ? -5.453 8.391 1.866 1 91.62 124 GLY A CA 1
ATOM 955 C C . GLY A 1 124 ? -6.598 9.383 1.858 1 91.62 124 GLY A C 1
ATOM 956 O O . GLY A 1 124 ? -6.609 10.32 1.057 1 91.62 124 GLY A O 1
ATOM 957 N N . HIS A 1 125 ? -7.539 9.211 2.746 1 88.44 125 HIS A N 1
ATOM 958 C CA . HIS A 1 125 ? -8.672 10.125 2.848 1 88.44 125 HIS A CA 1
ATOM 959 C C . HIS A 1 125 ? -8.211 11.523 3.25 1 88.44 125 HIS A C 1
ATOM 961 O O . HIS A 1 125 ? -8.758 12.523 2.77 1 88.44 125 HIS A O 1
ATOM 967 N N . CYS A 1 126 ? -7.277 11.523 4.117 1 87.25 126 CYS A N 1
ATOM 968 C CA . CYS A 1 126 ? -6.715 12.797 4.551 1 87.25 126 CYS A CA 1
ATOM 969 C C . CYS A 1 126 ? -6.121 13.562 3.373 1 87.25 126 CYS A C 1
ATOM 971 O O . CYS A 1 126 ? -6.344 14.766 3.23 1 87.25 126 CYS A O 1
ATOM 973 N N . MET A 1 127 ? -5.398 12.875 2.537 1 85.38 127 MET A N 1
ATOM 974 C CA . MET A 1 127 ? -4.762 13.469 1.367 1 85.38 127 MET A CA 1
ATOM 975 C C . MET A 1 127 ? -5.809 14.023 0.405 1 85.38 127 MET A C 1
ATOM 977 O O . MET A 1 127 ? -5.633 15.109 -0.152 1 85.38 127 MET A O 1
ATOM 981 N N . THR A 1 128 ? -6.832 13.305 0.206 1 86.19 128 THR A N 1
ATOM 982 C CA . THR A 1 128 ? -7.875 13.719 -0.728 1 86.19 128 THR A CA 1
ATOM 983 C C . THR A 1 128 ? -8.609 14.945 -0.208 1 86.19 128 THR A C 1
ATOM 985 O O . THR A 1 128 ? -8.945 15.844 -0.979 1 86.19 128 THR A O 1
ATOM 988 N N . ARG A 1 129 ? -8.867 14.969 0.984 1 81.44 129 ARG A N 1
ATOM 989 C CA . ARG A 1 129 ? -9.586 16.078 1.597 1 81.44 129 ARG A CA 1
ATOM 990 C C . ARG A 1 129 ? -8.766 17.359 1.541 1 81.44 129 ARG A C 1
ATOM 992 O O . ARG A 1 129 ? -9.312 18.453 1.348 1 81.44 129 ARG A O 1
ATOM 999 N N . ARG A 1 130 ? -7.539 17.203 1.588 1 79.31 130 ARG A N 1
ATOM 1000 C CA . ARG A 1 130 ? -6.684 18.375 1.7 1 79.31 130 ARG A CA 1
ATOM 1001 C C . ARG A 1 130 ? -6.117 18.766 0.34 1 79.31 130 ARG A C 1
ATOM 1003 O O . ARG A 1 130 ? -5.52 19.844 0.198 1 79.31 130 ARG A O 1
ATOM 1010 N N . GLY A 1 131 ? -6.449 18 -0.817 1 70.62 131 GLY A N 1
ATOM 1011 C CA . GLY A 1 131 ? -5.949 18.266 -2.158 1 70.62 131 GLY A CA 1
ATOM 1012 C C . GLY A 1 131 ? -4.453 18.062 -2.287 1 70.62 131 GLY A C 1
ATOM 1013 O O . GLY A 1 131 ? -3.889 18.234 -3.369 1 70.62 131 GLY A O 1
ATOM 1014 N N . GLN A 1 132 ? -3.564 17.938 -1.517 1 60.53 132 GLN A N 1
ATOM 1015 C CA . GLN A 1 132 ? -2.178 17.797 -1.948 1 60.53 132 GLN A CA 1
ATOM 1016 C C . GLN A 1 132 ? -1.338 17.094 -0.886 1 60.53 132 GLN A C 1
ATOM 1018 O O . GLN A 1 132 ? -0.453 16.297 -1.211 1 60.53 132 GLN A O 1
ATOM 1023 N N . GLU A 1 133 ? -1.242 17.516 0.484 1 56.03 133 GLU A N 1
ATOM 1024 C CA . GLU A 1 133 ? 0.06 17.828 1.062 1 56.03 133 GLU A CA 1
ATOM 1025 C C . GLU A 1 133 ? 0.729 16.594 1.63 1 56.03 133 GLU A C 1
ATOM 1027 O O . GLU A 1 133 ? 1.874 16.281 1.291 1 56.03 133 GLU A O 1
ATOM 1032 N N . PRO A 1 134 ? 0.29 16.062 2.91 1 58.09 134 PRO A N 1
ATOM 1033 C CA . PRO A 1 134 ? 1.229 15.312 3.744 1 58.09 134 PRO A CA 1
ATOM 1034 C C . PRO A 1 134 ? 1.3 13.836 3.365 1 58.09 134 PRO A C 1
ATOM 1036 O O . PRO A 1 134 ? 0.932 12.977 4.164 1 58.09 134 PRO A O 1
ATOM 1039 N N . TYR A 1 135 ? 1.909 13.523 2.211 1 75.75 135 TYR A N 1
ATOM 1040 C CA . TYR A 1 135 ? 2.08 12.289 1.448 1 75.75 135 TYR A CA 1
ATOM 1041 C C . TYR A 1 135 ? 2.891 11.273 2.238 1 75.75 135 TYR A C 1
ATOM 1043 O O . TYR A 1 135 ? 2.674 10.062 2.109 1 75.75 135 TYR A O 1
ATOM 1051 N N . PHE A 1 136 ? 3.426 11.852 3.273 1 83.69 136 PHE A N 1
ATOM 1052 C CA . PHE A 1 136 ? 4.375 10.969 3.941 1 83.69 136 PHE A CA 1
ATOM 1053 C C . PHE A 1 136 ? 3.652 9.859 4.695 1 83.69 136 PHE A C 1
ATOM 1055 O O . PHE A 1 136 ? 4.008 8.688 4.582 1 83.69 136 PHE A O 1
ATOM 1062 N N . ASP A 1 137 ? 2.562 10.242 5.477 1 88.25 137 ASP A N 1
ATOM 1063 C CA . ASP A 1 137 ? 1.84 9.242 6.25 1 88.25 137 ASP A CA 1
ATOM 1064 C C . ASP A 1 137 ? 1.363 8.094 5.359 1 88.25 137 ASP A C 1
ATOM 1066 O O . ASP A 1 137 ? 1.446 6.926 5.738 1 88.25 137 ASP A O 1
ATOM 1070 N N . TYR A 1 138 ? 0.904 8.508 4.234 1 91.19 138 TYR A N 1
ATOM 1071 C CA . TYR A 1 138 ? 0.342 7.52 3.318 1 91.19 138 TYR A CA 1
ATOM 1072 C C . TYR A 1 138 ? 1.421 6.574 2.809 1 91.19 138 TYR A C 1
ATOM 1074 O O . TYR A 1 138 ? 1.329 5.359 2.998 1 91.19 138 TYR A O 1
ATOM 1082 N N . PHE A 1 139 ? 2.469 7.059 2.279 1 89.56 139 PHE A N 1
ATOM 1083 C CA . PHE A 1 139 ? 3.494 6.223 1.665 1 89.56 139 PHE A CA 1
ATOM 1084 C C . PHE A 1 139 ? 4.328 5.52 2.73 1 89.56 139 PHE A C 1
ATOM 1086 O O . PHE A 1 139 ? 4.789 4.395 2.521 1 89.56 139 PHE A O 1
ATOM 1093 N N . PHE A 1 140 ? 4.48 6.184 3.84 1 89.75 140 PHE A N 1
ATOM 1094 C CA . PHE A 1 140 ? 5.215 5.535 4.922 1 89.75 140 PHE A CA 1
ATOM 1095 C C . PHE A 1 140 ? 4.457 4.32 5.441 1 89.75 140 PHE A C 1
ATOM 1097 O O . PHE A 1 140 ? 5.062 3.287 5.738 1 89.75 140 PHE A O 1
ATOM 1104 N N . SER A 1 141 ? 3.139 4.461 5.59 1 92.75 141 SER A N 1
ATOM 1105 C CA . SER A 1 141 ? 2.346 3.318 6.027 1 92.75 141 SER A CA 1
ATOM 1106 C C . SER A 1 141 ? 2.416 2.176 5.02 1 92.75 141 SER A C 1
ATOM 1108 O O . SER A 1 141 ? 2.459 1.005 5.402 1 92.75 141 SER A O 1
ATOM 1110 N N . LEU A 1 142 ? 2.443 2.51 3.773 1 91.69 142 LEU A N 1
ATOM 1111 C CA . LEU A 1 142 ? 2.59 1.484 2.744 1 91.69 142 LEU A CA 1
ATOM 1112 C C . LEU A 1 142 ? 3.939 0.782 2.865 1 91.69 142 LEU A C 1
ATOM 1114 O O . LEU A 1 142 ? 4.02 -0.442 2.738 1 91.69 142 LEU A O 1
ATOM 1118 N N . GLU A 1 143 ? 4.953 1.545 3.09 1 89 143 GLU A N 1
ATOM 1119 C CA . GLU A 1 143 ? 6.289 0.984 3.256 1 89 143 GLU A CA 1
ATOM 1120 C C . GLU A 1 143 ? 6.352 0.057 4.465 1 89 143 GLU A C 1
ATOM 1122 O O . GLU A 1 143 ? 6.938 -1.025 4.398 1 89 143 GLU A O 1
ATOM 1127 N N . MET A 1 144 ? 5.781 0.491 5.52 1 92.06 144 MET A N 1
ATOM 1128 C CA . MET A 1 144 ? 5.797 -0.315 6.734 1 92.06 144 MET A CA 1
ATOM 1129 C C . MET A 1 144 ? 4.984 -1.592 6.551 1 92.06 144 MET A C 1
ATOM 1131 O O . MET A 1 144 ? 5.316 -2.633 7.121 1 92.06 144 MET A O 1
ATOM 1135 N N . LEU A 1 145 ? 3.93 -1.456 5.832 1 94.25 145 LEU A N 1
ATOM 1136 C CA . LEU A 1 145 ? 3.141 -2.635 5.496 1 94.25 145 LEU A CA 1
ATOM 1137 C C . LEU A 1 145 ? 3.986 -3.664 4.754 1 94.25 145 LEU A C 1
ATOM 1139 O O . LEU A 1 145 ? 3.984 -4.844 5.105 1 94.25 145 LEU A O 1
ATOM 1143 N N . THR A 1 146 ? 4.711 -3.266 3.777 1 91.31 146 THR A N 1
ATOM 1144 C CA . THR A 1 146 ? 5.602 -4.145 3.025 1 91.31 146 THR A CA 1
ATOM 1145 C C . THR A 1 146 ? 6.66 -4.754 3.939 1 91.31 146 THR A C 1
ATOM 1147 O O . THR A 1 146 ? 6.926 -5.957 3.873 1 91.31 146 THR A O 1
ATOM 1150 N N . LYS A 1 147 ? 7.199 -3.969 4.793 1 89.81 147 LYS A N 1
ATOM 1151 C CA . LYS A 1 147 ? 8.227 -4.43 5.723 1 89.81 147 LYS A CA 1
ATOM 1152 C C . LYS A 1 147 ? 7.672 -5.492 6.668 1 89.81 147 LYS A C 1
ATOM 1154 O O . LYS A 1 147 ? 8.391 -6.418 7.059 1 89.81 147 LYS A O 1
ATOM 1159 N N . SER A 1 148 ? 6.441 -5.332 7.07 1 93.19 148 SER A N 1
ATOM 1160 C CA . SER A 1 148 ? 5.848 -6.293 7.992 1 93.19 148 SER A CA 1
ATOM 1161 C C . SER A 1 148 ? 5.797 -7.688 7.379 1 93.19 148 SER A C 1
ATOM 1163 O O . SER A 1 148 ? 6.047 -8.68 8.062 1 93.19 148 SER A O 1
ATOM 1165 N N . PHE A 1 149 ? 5.543 -7.766 6.09 1 92.06 149 PHE A N 1
ATOM 1166 C CA . PHE A 1 149 ? 5.5 -9.07 5.434 1 92.06 149 PHE A CA 1
ATOM 1167 C C . PHE A 1 149 ? 6.91 -9.594 5.188 1 92.06 149 PHE A C 1
ATOM 1169 O O . PHE A 1 149 ? 7.137 -10.805 5.191 1 92.06 149 PHE A O 1
ATOM 1176 N N . GLN A 1 150 ? 7.836 -8.664 4.938 1 88.12 150 GLN A N 1
ATOM 1177 C CA . GLN A 1 150 ? 9.227 -9.094 4.801 1 88.12 150 GLN A CA 1
ATOM 1178 C C . GLN A 1 150 ? 9.742 -9.703 6.102 1 88.12 150 GLN A C 1
ATOM 1180 O O . GLN A 1 150 ? 10.523 -10.656 6.074 1 88.12 150 GLN A O 1
ATOM 1185 N N . VAL A 1 151 ? 9.297 -9.141 7.184 1 89.31 151 VAL A N 1
ATOM 1186 C CA . VAL A 1 151 ? 9.656 -9.688 8.484 1 89.31 151 VAL A CA 1
ATOM 1187 C C . VAL A 1 151 ? 9.062 -11.086 8.641 1 89.31 151 VAL A C 1
ATOM 1189 O O . VAL A 1 151 ? 9.734 -12 9.117 1 89.31 151 VAL A O 1
ATOM 1192 N N . GLU A 1 152 ? 7.82 -11.273 8.25 1 87.81 152 GLU A N 1
ATOM 1193 C CA . GLU A 1 152 ? 7.141 -12.562 8.312 1 87.81 152 GLU A CA 1
ATOM 1194 C C . GLU A 1 152 ? 7.883 -13.617 7.5 1 87.81 152 GLU A C 1
ATOM 1196 O O . GLU A 1 152 ? 7.934 -14.789 7.891 1 87.81 152 GLU A O 1
ATOM 1201 N N . ALA A 1 153 ? 8.453 -13.219 6.418 1 84.56 153 ALA A N 1
ATOM 1202 C CA . ALA A 1 153 ? 9.109 -14.141 5.5 1 84.56 153 ALA A CA 1
ATOM 1203 C C . ALA A 1 153 ? 10.391 -14.703 6.109 1 84.56 153 ALA A C 1
ATOM 1205 O O . ALA A 1 153 ? 10.93 -15.711 5.629 1 84.56 153 ALA A O 1
ATOM 1206 N N . ARG A 1 154 ? 10.852 -14.164 7.105 1 83.12 154 ARG A N 1
ATOM 1207 C CA . ARG A 1 154 ? 12.07 -14.609 7.762 1 83.12 154 ARG A CA 1
ATOM 1208 C C . ARG A 1 154 ? 11.773 -15.703 8.789 1 83.12 154 ARG A C 1
ATOM 1210 O O . ARG A 1 154 ? 12.688 -16.25 9.406 1 83.12 154 ARG A O 1
ATOM 1217 N N . LEU A 1 155 ? 10.453 -15.875 9.023 1 79.38 155 LEU A N 1
ATOM 1218 C CA . LEU A 1 155 ? 10.07 -16.906 9.984 1 79.38 155 LEU A CA 1
ATOM 1219 C C . LEU A 1 155 ? 10.156 -18.297 9.352 1 79.38 155 LEU A C 1
ATOM 1221 O O . LEU A 1 155 ? 9.852 -18.469 8.172 1 79.38 155 LEU A O 1
ATOM 1225 N N . SER B 1 1 ? 8.25 7.566 -13.414 1 48.91 1 SER B N 1
ATOM 1226 C CA . SER B 1 1 ? 7.027 7.223 -14.125 1 48.91 1 SER B CA 1
ATOM 1227 C C . SER B 1 1 ? 6.484 5.871 -13.672 1 48.91 1 SER B C 1
ATOM 1229 O O . SER B 1 1 ? 7.254 4.973 -13.328 1 48.91 1 SER B O 1
ATOM 1231 N N . SER B 1 2 ? 5.199 5.766 -13.312 1 65.81 2 SER B N 1
ATOM 1232 C CA . SER B 1 2 ? 4.523 4.594 -12.766 1 65.81 2 SER B CA 1
ATOM 1233 C C . SER B 1 2 ? 4.496 3.449 -13.773 1 65.81 2 SER B C 1
ATOM 1235 O O . SER B 1 2 ? 4.328 3.678 -14.977 1 65.81 2 SER B O 1
ATOM 1237 N N . PHE B 1 3 ? 4.961 2.291 -13.422 1 74.38 3 PHE B N 1
ATOM 1238 C CA . PHE B 1 3 ? 4.934 1.107 -14.273 1 74.38 3 PHE B CA 1
ATOM 1239 C C . PHE B 1 3 ? 3.543 0.886 -14.852 1 74.38 3 PHE B C 1
ATOM 1241 O O . PHE B 1 3 ? 3.385 0.168 -15.836 1 74.38 3 PHE B O 1
ATOM 1248 N N . THR B 1 4 ? 2.615 1.587 -14.312 1 74.69 4 THR B N 1
ATOM 1249 C CA . THR B 1 4 ? 1.247 1.359 -14.766 1 74.69 4 THR B CA 1
ATOM 1250 C C . THR B 1 4 ? 0.976 2.107 -16.062 1 74.69 4 THR B C 1
ATOM 1252 O O . THR B 1 4 ? 0.022 1.794 -16.781 1 74.69 4 THR B O 1
ATOM 1255 N N . LYS B 1 5 ? 1.784 3.062 -16.406 1 79.31 5 LYS B N 1
ATOM 1256 C CA . LYS B 1 5 ? 1.492 3.898 -17.578 1 79.31 5 LYS B CA 1
ATOM 1257 C C . LYS B 1 5 ? 2.445 3.594 -18.719 1 79.31 5 LYS B C 1
ATOM 1259 O O . LYS B 1 5 ? 2.055 3.648 -19.891 1 79.31 5 LYS B O 1
ATOM 1264 N N . PHE B 1 6 ? 3.666 3.293 -18.453 1 81.56 6 PHE B N 1
ATOM 1265 C CA . PHE B 1 6 ? 4.676 3.102 -19.484 1 81.56 6 PHE B CA 1
ATOM 1266 C C . PHE B 1 6 ? 5.254 1.693 -19.422 1 81.56 6 PHE B C 1
ATOM 1268 O O . PHE B 1 6 ? 5.715 1.253 -18.359 1 81.56 6 PHE B O 1
ATOM 1275 N N . PRO B 1 7 ? 5.219 1.056 -20.688 1 85.44 7 PRO B N 1
ATOM 1276 C CA . PRO B 1 7 ? 5.809 -0.285 -20.719 1 85.44 7 PRO B CA 1
ATOM 1277 C C . PRO B 1 7 ? 7.273 -0.297 -20.297 1 85.44 7 PRO B C 1
ATOM 1279 O O . PRO B 1 7 ? 7.973 0.708 -20.453 1 85.44 7 PRO B O 1
ATOM 1282 N N . LYS B 1 8 ? 7.668 -1.494 -19.875 1 87.12 8 LYS B N 1
ATOM 1283 C CA . LYS B 1 8 ? 9.031 -1.692 -19.375 1 87.12 8 LYS B CA 1
ATOM 1284 C C . LYS B 1 8 ? 10.055 -1.194 -20.391 1 87.12 8 LYS B C 1
ATOM 1286 O O . LYS B 1 8 ? 10.961 -0.438 -20.047 1 87.12 8 LYS B O 1
ATOM 1291 N N . ALA B 1 9 ? 9.891 -1.61 -21.609 1 89.31 9 ALA B N 1
ATOM 1292 C CA . ALA B 1 9 ? 10.859 -1.267 -22.641 1 89.31 9 ALA B CA 1
ATOM 1293 C C . ALA B 1 9 ? 10.984 0.246 -22.812 1 89.31 9 ALA B C 1
ATOM 1295 O O . ALA B 1 9 ? 12.094 0.777 -22.922 1 89.31 9 ALA B O 1
ATOM 1296 N N . ASP B 1 10 ? 9.875 0.908 -22.828 1 89.81 10 ASP B N 1
ATOM 1297 C CA . ASP B 1 10 ? 9.859 2.359 -22.984 1 89.81 10 ASP B CA 1
ATOM 1298 C C . ASP B 1 10 ? 10.539 3.045 -21.797 1 89.81 10 ASP B C 1
ATOM 1300 O O . ASP B 1 10 ? 11.281 4.016 -21.984 1 89.81 10 ASP B O 1
ATOM 1304 N N . ARG B 1 11 ? 10.25 2.551 -20.641 1 86.06 11 ARG B N 1
ATOM 1305 C CA . ARG B 1 11 ? 10.852 3.129 -19.438 1 86.06 11 ARG B CA 1
ATOM 1306 C C . ARG B 1 11 ? 12.359 2.912 -19.422 1 86.06 11 ARG B C 1
ATOM 1308 O O . ARG B 1 11 ? 13.117 3.842 -19.141 1 86.06 11 ARG B O 1
ATOM 1315 N N . GLN B 1 12 ? 12.781 1.77 -19.766 1 86.75 12 GLN B N 1
ATOM 1316 C CA . GLN B 1 12 ? 14.203 1.44 -19.75 1 86.75 12 GLN B CA 1
ATOM 1317 C C . GLN B 1 12 ? 14.961 2.195 -20.828 1 86.75 12 GLN B C 1
ATOM 1319 O O . GLN B 1 12 ? 16.062 2.68 -20.594 1 86.75 12 GLN B O 1
ATOM 1324 N N . VAL B 1 13 ? 14.383 2.287 -22 1 89.69 13 VAL B N 1
ATOM 1325 C CA . VAL B 1 13 ? 15.016 3.021 -23.094 1 89.69 13 VAL B CA 1
ATOM 1326 C C . VAL B 1 13 ? 15.148 4.496 -22.719 1 89.69 13 VAL B C 1
ATOM 1328 O O . VAL B 1 13 ? 16.203 5.102 -22.922 1 89.69 13 VAL B O 1
ATOM 1331 N N . TYR B 1 14 ? 14.133 5.07 -22.172 1 88.44 14 TYR B N 1
ATOM 1332 C CA . TYR B 1 14 ? 14.148 6.469 -21.766 1 88.44 14 TYR B CA 1
ATOM 1333 C C . TYR B 1 14 ? 15.258 6.73 -20.766 1 88.44 14 TYR B C 1
ATOM 1335 O O . TYR B 1 14 ? 16.031 7.684 -20.906 1 88.44 14 TYR B O 1
ATOM 1343 N N . LEU B 1 15 ? 15.344 5.902 -19.75 1 84.81 15 LEU B N 1
ATOM 1344 C CA . LEU B 1 15 ? 16.328 6.09 -18.688 1 84.81 15 LEU B CA 1
ATOM 1345 C C . LEU B 1 15 ? 17.75 5.844 -19.219 1 84.81 15 LEU B C 1
ATOM 1347 O O . LEU B 1 15 ? 18.688 6.543 -18.828 1 84.81 15 LEU B O 1
ATOM 1351 N N . ARG B 1 16 ? 17.859 4.879 -20.047 1 87.12 16 ARG B N 1
ATOM 1352 C CA . ARG B 1 16 ? 19.156 4.594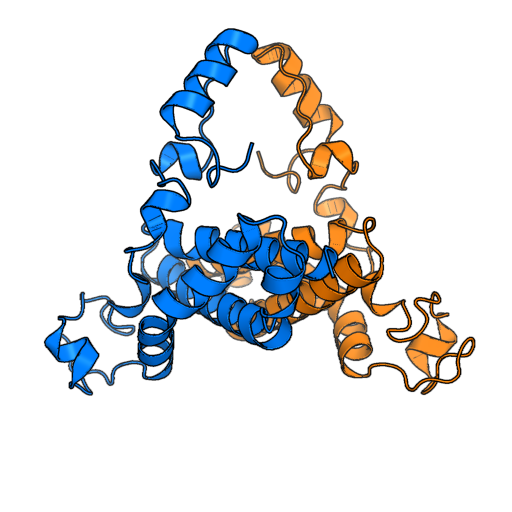 -20.641 1 87.12 16 ARG B CA 1
ATOM 1353 C C . ARG B 1 16 ? 19.625 5.734 -21.531 1 87.12 16 ARG B C 1
ATOM 1355 O O . ARG B 1 16 ? 20.766 6.184 -21.438 1 87.12 16 ARG B O 1
ATOM 1362 N N . ASP B 1 17 ? 18.75 6.172 -22.297 1 89.38 17 ASP B N 1
ATOM 1363 C CA . ASP B 1 17 ? 19.094 7.195 -23.281 1 89.38 17 ASP B CA 1
ATOM 1364 C C . ASP B 1 17 ? 19.359 8.539 -22.594 1 89.38 17 ASP B C 1
ATOM 1366 O O . ASP B 1 17 ? 20.188 9.328 -23.062 1 89.38 17 ASP B O 1
ATOM 1370 N N . ASN B 1 18 ? 18.656 8.797 -21.578 1 84.81 18 ASN B N 1
ATOM 1371 C CA . ASN B 1 18 ? 18.719 10.141 -21 1 84.81 18 ASN B CA 1
ATOM 1372 C C . ASN B 1 18 ? 19.609 10.188 -19.766 1 84.81 18 ASN B C 1
ATOM 1374 O O . ASN B 1 18 ? 20.156 11.242 -19.422 1 84.81 18 ASN B O 1
ATOM 1378 N N . TYR B 1 19 ? 19.812 9.047 -19.266 1 83.44 19 TYR B N 1
ATOM 1379 C CA . TYR B 1 19 ? 20.531 9.086 -17.984 1 83.44 19 TYR B CA 1
ATOM 1380 C C . TYR B 1 19 ? 21.578 7.988 -17.922 1 83.44 19 TYR B C 1
ATOM 1382 O O . TYR B 1 19 ? 22.328 7.887 -16.938 1 83.44 19 TYR B O 1
ATOM 1390 N N . ASN B 1 20 ? 21.656 7.176 -18.922 1 84.12 20 ASN B N 1
ATOM 1391 C CA . ASN B 1 20 ? 22.562 6.027 -18.906 1 84.12 20 ASN B CA 1
ATOM 1392 C C . ASN B 1 20 ? 22.297 5.129 -17.703 1 84.12 20 ASN B C 1
ATOM 1394 O O . ASN B 1 20 ? 23.25 4.66 -17.062 1 84.12 20 ASN B O 1
ATOM 1398 N N . PHE B 1 21 ? 21.047 5.055 -17.406 1 85.25 21 PHE B N 1
ATOM 1399 C CA . PHE B 1 21 ? 20.625 4.301 -16.234 1 85.25 21 PHE B CA 1
ATOM 1400 C C . PHE B 1 21 ? 19.797 3.084 -16.641 1 85.25 21 PHE B C 1
ATOM 1402 O O . PHE B 1 21 ? 18.875 3.197 -17.453 1 85.25 21 PHE B O 1
ATOM 1409 N N . ASP B 1 22 ? 20.203 1.968 -16.047 1 83 22 ASP B N 1
ATOM 1410 C CA . ASP B 1 22 ? 19.422 0.752 -16.203 1 83 22 ASP B CA 1
ATOM 1411 C C . ASP B 1 22 ? 18.531 0.494 -14.984 1 83 22 ASP B C 1
ATOM 1413 O O . ASP B 1 22 ? 19.016 -0.039 -13.984 1 83 22 ASP B O 1
ATOM 1417 N N . CYS B 1 23 ? 17.281 0.779 -15.156 1 81.31 23 CYS B N 1
ATOM 1418 C CA . CYS B 1 23 ? 16.359 0.621 -14.039 1 81.31 23 CYS B CA 1
ATOM 1419 C C . CYS B 1 23 ? 16.156 -0.851 -13.695 1 81.31 23 CYS B C 1
ATOM 1421 O O . CYS B 1 23 ? 15.938 -1.676 -14.578 1 81.31 23 CYS B O 1
ATOM 1423 N N . LYS B 1 24 ? 16.281 -1.105 -12.469 1 77.56 24 LYS B N 1
ATOM 1424 C CA . LYS B 1 24 ? 16.062 -2.467 -11.984 1 77.56 24 LYS B CA 1
ATOM 1425 C C . LYS B 1 24 ? 15.031 -2.498 -10.859 1 77.56 24 LYS B C 1
ATOM 1427 O O . LYS B 1 24 ? 15.141 -3.299 -9.93 1 77.56 24 LYS B O 1
ATOM 1432 N N . CYS B 1 25 ? 14.102 -1.576 -10.891 1 78.31 25 CYS B N 1
ATOM 1433 C CA . CYS B 1 25 ? 13.055 -1.587 -9.875 1 78.31 25 CYS B CA 1
ATOM 1434 C C . CYS B 1 25 ? 12.25 -2.881 -9.938 1 78.31 25 CYS B C 1
ATOM 1436 O O . CYS B 1 25 ? 12.398 -3.664 -10.883 1 78.31 25 CYS B O 1
ATOM 1438 N N . VAL B 1 26 ? 11.445 -3.082 -8.992 1 76.62 26 VAL B N 1
ATOM 1439 C CA . VAL B 1 26 ? 10.719 -4.336 -8.844 1 76.62 26 VAL B CA 1
ATOM 1440 C C . VAL B 1 26 ? 9.836 -4.57 -10.07 1 76.62 26 VAL B C 1
ATOM 1442 O O . VAL B 1 26 ? 9.672 -5.707 -10.516 1 76.62 26 VAL B O 1
ATOM 1445 N N . ALA B 1 27 ? 9.227 -3.561 -10.547 1 82.56 27 ALA B N 1
ATOM 1446 C CA . ALA B 1 27 ? 8.367 -3.699 -11.719 1 82.56 27 ALA B CA 1
ATOM 1447 C C . ALA B 1 27 ? 9.172 -4.098 -12.953 1 82.56 27 ALA B C 1
ATOM 1449 O O . ALA B 1 27 ? 8.727 -4.926 -13.75 1 82.56 27 ALA B O 1
ATOM 1450 N N . CYS B 1 28 ? 10.289 -3.455 -13.133 1 83.81 28 CYS B N 1
ATOM 1451 C CA . CYS B 1 28 ? 11.156 -3.793 -14.258 1 83.81 28 CYS B CA 1
ATOM 1452 C C . CYS B 1 28 ? 11.703 -5.207 -14.117 1 83.81 28 CYS B C 1
ATOM 1454 O O . CYS B 1 28 ? 11.719 -5.973 -15.086 1 83.81 28 CYS B O 1
ATOM 1456 N N . ASP B 1 29 ? 12.125 -5.527 -12.922 1 81.88 29 ASP B N 1
ATOM 1457 C CA . ASP B 1 29 ? 12.68 -6.852 -12.664 1 81.88 29 ASP B CA 1
ATOM 1458 C C . ASP B 1 29 ? 11.641 -7.941 -12.922 1 81.88 29 ASP B C 1
ATOM 1460 O O . ASP B 1 29 ? 11.977 -9.023 -13.398 1 81.88 29 ASP B O 1
ATOM 1464 N N . GLY B 1 30 ? 10.477 -7.691 -12.594 1 80.38 30 GLY B N 1
ATOM 1465 C CA . GLY B 1 30 ? 9.398 -8.664 -12.719 1 80.38 30 GLY B CA 1
ATOM 1466 C C . GLY B 1 30 ? 8.727 -8.633 -14.078 1 80.38 30 GLY B C 1
ATOM 1467 O O . GLY B 1 30 ? 7.828 -9.438 -14.352 1 80.38 30 GLY B O 1
ATOM 1468 N N . ASP B 1 31 ? 9.102 -7.703 -14.914 1 85.06 31 ASP B N 1
ATOM 1469 C CA . ASP B 1 31 ? 8.477 -7.516 -16.234 1 85.06 31 ASP B CA 1
ATOM 1470 C C . ASP B 1 31 ? 6.973 -7.316 -16.094 1 85.06 31 ASP B C 1
ATOM 1472 O O . ASP B 1 31 ? 6.191 -8.023 -16.734 1 85.06 31 ASP B O 1
ATOM 1476 N N . TRP B 1 32 ? 6.621 -6.492 -15.203 1 83.19 32 TRP B N 1
ATOM 1477 C CA . TRP B 1 32 ? 5.215 -6.273 -14.883 1 83.19 32 TRP B CA 1
ATOM 1478 C C . TRP B 1 32 ? 4.496 -5.578 -16.031 1 83.19 32 TRP B C 1
ATOM 1480 O O . TRP B 1 32 ? 5.055 -4.684 -16.672 1 83.19 32 TRP B O 1
ATOM 1490 N N . PRO B 1 33 ? 3.268 -5.973 -16.25 1 81.31 33 PRO B N 1
ATOM 1491 C CA . PRO B 1 33 ? 2.479 -5.359 -17.312 1 81.31 33 PRO B CA 1
ATOM 1492 C C . PRO B 1 33 ? 1.986 -3.959 -16.969 1 81.31 33 PRO B C 1
ATOM 1494 O O . PRO B 1 33 ? 1.899 -3.611 -15.781 1 81.31 33 PRO B O 1
ATOM 1497 N N . VAL B 1 34 ? 1.732 -3.207 -18.047 1 81.44 34 VAL B N 1
ATOM 1498 C CA . VAL B 1 34 ? 1.065 -1.924 -17.859 1 81.44 34 VAL B CA 1
ATOM 1499 C C . VAL B 1 34 ? -0.393 -2.15 -17.469 1 81.44 34 VAL B C 1
ATOM 1501 O O . VAL B 1 34 ? -0.913 -3.262 -17.609 1 81.44 34 VAL B O 1
ATOM 1504 N N . LEU B 1 35 ? -1 -1.082 -17 1 78 35 LEU B N 1
ATOM 1505 C CA . LEU B 1 35 ? -2.363 -1.129 -16.484 1 78 35 LEU B CA 1
ATOM 1506 C C . LEU B 1 35 ? -3.32 -1.696 -17.531 1 78 35 LEU B C 1
ATOM 1508 O O . LEU B 1 35 ? -4.18 -2.521 -17.203 1 78 35 LEU B O 1
ATOM 1512 N N . GLU B 1 36 ? -3.143 -1.338 -18.719 1 75.38 36 GLU B N 1
ATOM 1513 C CA . GLU B 1 36 ? -4.031 -1.76 -19.797 1 75.38 36 GLU B CA 1
ATOM 1514 C C . GLU B 1 36 ? -3.986 -3.273 -20 1 75.38 36 GLU B C 1
ATOM 1516 O O . GLU B 1 36 ? -4.965 -3.877 -20.438 1 75.38 36 GLU B O 1
ATOM 1521 N N . GLU B 1 37 ? -2.92 -3.812 -19.656 1 78.5 37 GLU B N 1
ATOM 1522 C CA . GLU B 1 37 ? -2.734 -5.246 -19.859 1 78.5 37 GLU B CA 1
ATOM 1523 C C . GLU B 1 37 ? -3.225 -6.043 -18.656 1 78.5 37 GLU B C 1
ATOM 1525 O O . GLU B 1 37 ? -3.246 -7.273 -18.688 1 78.5 37 GLU B O 1
ATOM 1530 N N . THR B 1 38 ? -3.594 -5.344 -17.625 1 78 38 THR B N 1
ATOM 1531 C CA . THR B 1 38 ? -3.949 -6.027 -16.391 1 78 38 THR B CA 1
ATOM 1532 C C . THR B 1 38 ? -5.461 -6.23 -16.297 1 78 38 THR B C 1
ATOM 1534 O O . THR B 1 38 ? -5.953 -6.84 -15.344 1 78 38 THR B O 1
ATOM 1537 N N . GLU B 1 39 ? -6.156 -5.816 -17.266 1 74.44 39 GLU B N 1
ATOM 1538 C CA . GLU B 1 39 ? -7.613 -5.867 -17.219 1 74.44 39 GLU B CA 1
ATOM 1539 C C . GLU B 1 39 ? -8.109 -7.305 -17.094 1 74.44 39 GLU B C 1
ATOM 1541 O O . GLU B 1 39 ? -9.125 -7.562 -16.453 1 74.44 39 GLU B O 1
ATOM 1546 N N . THR B 1 40 ? -7.371 -8.211 -17.578 1 77.56 40 THR B N 1
ATOM 1547 C CA . THR B 1 40 ? -7.848 -9.594 -17.594 1 77.56 40 THR B CA 1
ATOM 1548 C C . THR B 1 40 ? -7.074 -10.453 -16.609 1 77.56 40 THR B C 1
ATOM 1550 O O . THR B 1 40 ? -7.285 -11.664 -16.531 1 77.56 40 THR B O 1
ATOM 1553 N N . ARG B 1 41 ? -6.312 -9.812 -15.945 1 83.06 41 ARG B N 1
ATOM 1554 C CA . ARG B 1 41 ? -5.5 -10.594 -15.023 1 83.06 41 ARG B CA 1
ATOM 1555 C C . ARG B 1 41 ? -6.301 -10.992 -13.789 1 83.06 41 ARG B C 1
ATOM 1557 O O . ARG B 1 41 ? -7.105 -10.211 -13.281 1 83.06 41 ARG B O 1
ATOM 1564 N N . GLU B 1 42 ? -6.047 -12.211 -13.328 1 86.56 42 GLU B N 1
ATOM 1565 C CA . GLU B 1 42 ? -6.711 -12.711 -12.125 1 86.56 42 GLU B CA 1
ATOM 1566 C C . GLU B 1 42 ? -5.859 -12.461 -10.883 1 86.56 42 GLU B C 1
ATOM 1568 O O . GLU B 1 42 ? -4.672 -12.148 -10.992 1 86.56 42 GLU B O 1
ATOM 1573 N N . PHE B 1 43 ? -6.547 -12.5 -9.781 1 90.19 43 PHE B N 1
ATOM 1574 C CA . PHE B 1 43 ? -5.848 -12.43 -8.5 1 90.19 43 PHE B CA 1
ATOM 1575 C C . PHE B 1 43 ? -5.219 -13.773 -8.164 1 90.19 43 PHE B C 1
ATOM 1577 O O . PHE B 1 43 ? -5.871 -14.648 -7.578 1 90.19 43 PHE B O 1
ATOM 1584 N N . ASP B 1 44 ? -3.947 -13.953 -8.422 1 85.56 44 ASP B N 1
ATOM 1585 C CA . ASP B 1 44 ? -3.254 -15.234 -8.391 1 85.56 44 ASP B CA 1
ATOM 1586 C C . ASP B 1 44 ? -3.199 -15.805 -6.973 1 85.56 44 ASP B C 1
ATOM 1588 O O . ASP B 1 44 ? -3.238 -17.016 -6.785 1 85.56 44 ASP B O 1
ATOM 1592 N N . CYS B 1 45 ? -3.109 -14.938 -6.016 1 83.69 45 CYS B N 1
ATOM 1593 C CA . CYS B 1 45 ? -2.979 -15.406 -4.641 1 83.69 45 CYS B CA 1
ATOM 1594 C C . CYS B 1 45 ? -4.223 -16.172 -4.203 1 83.69 45 CYS B C 1
ATOM 1596 O O . CYS B 1 45 ? -4.148 -17.031 -3.316 1 83.69 45 CYS B O 1
ATOM 1598 N N . ALA B 1 46 ? -5.312 -15.922 -4.777 1 82.94 46 ALA B N 1
ATOM 1599 C CA . ALA B 1 46 ? -6.555 -16.609 -4.43 1 82.94 46 ALA B CA 1
ATOM 1600 C C . ALA B 1 46 ? -6.609 -18 -5.047 1 82.94 46 ALA B C 1
ATOM 1602 O O . ALA B 1 46 ? -7.422 -18.828 -4.645 1 82.94 46 ALA B O 1
ATOM 1603 N N . ARG B 1 47 ? -5.766 -18.281 -5.914 1 85.5 47 ARG B N 1
ATOM 1604 C CA . ARG B 1 47 ? -5.777 -19.562 -6.617 1 85.5 47 ARG B CA 1
ATOM 1605 C C . ARG B 1 47 ? -4.844 -20.562 -5.945 1 85.5 47 ARG B C 1
ATOM 1607 O O . ARG B 1 47 ? -4.473 -21.578 -6.543 1 85.5 47 ARG B O 1
ATOM 1614 N N . LEU B 1 48 ? -4.547 -20.188 -4.754 1 86.25 48 LEU B N 1
ATOM 1615 C CA . LEU B 1 48 ? -3.656 -21.078 -4.016 1 86.25 48 LEU B CA 1
ATOM 1616 C C . LEU B 1 48 ? -4.293 -21.516 -2.701 1 86.25 48 LEU B C 1
ATOM 1618 O O . LEU B 1 48 ? -4.941 -20.703 -2.023 1 86.25 48 LEU B O 1
ATOM 1622 N N . CYS B 1 49 ? -4.117 -22.797 -2.471 1 88.81 49 CYS B N 1
ATOM 1623 C CA . CYS B 1 49 ? -4.512 -23.281 -1.155 1 88.81 49 CYS B CA 1
ATOM 1624 C C . CYS B 1 49 ? -3.656 -22.672 -0.059 1 88.81 49 CYS B C 1
ATOM 1626 O O . CYS B 1 49 ? -2.43 -22.609 -0.179 1 88.81 49 CYS B O 1
ATOM 1628 N N . GLN B 1 50 ? -4.234 -22.234 1.002 1 83.69 50 GLN B N 1
ATOM 1629 C CA . GLN B 1 50 ? -3.529 -21.547 2.076 1 83.69 50 GLN B CA 1
ATOM 1630 C C . GLN B 1 50 ? -2.729 -22.516 2.932 1 83.69 50 GLN B C 1
ATOM 1632 O O . GLN B 1 50 ? -1.793 -22.125 3.627 1 83.69 50 GLN B O 1
ATOM 1637 N N . LYS B 1 51 ? -3.156 -23.734 2.861 1 86.81 51 LYS B N 1
ATOM 1638 C CA . LYS B 1 51 ? -2.508 -24.734 3.699 1 86.81 51 LYS B CA 1
ATOM 1639 C C . LYS B 1 51 ? -1.333 -25.391 2.971 1 86.81 51 LYS B C 1
ATOM 1641 O O . LYS B 1 51 ? -0.215 -25.422 3.488 1 86.81 51 LYS B O 1
ATOM 1646 N N . CYS B 1 52 ? -1.562 -25.875 1.756 1 90.38 52 CYS B N 1
ATOM 1647 C CA . CYS B 1 52 ? -0.529 -26.672 1.099 1 90.38 52 CYS B CA 1
ATOM 1648 C C . CYS B 1 52 ? 0.069 -25.922 -0.083 1 90.38 52 CYS B C 1
ATOM 1650 O O . CYS B 1 52 ? 0.985 -26.422 -0.742 1 90.38 52 CYS B O 1
ATOM 1652 N N . ASN B 1 53 ? -0.389 -24.781 -0.479 1 85.5 53 ASN B N 1
ATOM 1653 C CA . ASN B 1 53 ? 0.107 -23.891 -1.528 1 85.5 53 ASN B CA 1
ATOM 1654 C C . ASN B 1 53 ? -0.141 -24.484 -2.916 1 85.5 53 ASN B C 1
ATOM 1656 O O . ASN B 1 53 ? 0.408 -24 -3.906 1 85.5 53 ASN B O 1
ATOM 1660 N N . ALA B 1 54 ? -0.994 -25.516 -2.945 1 89.12 54 ALA B N 1
ATOM 1661 C CA . ALA B 1 54 ? -1.34 -26.078 -4.25 1 89.12 54 ALA B CA 1
ATOM 1662 C C . ALA B 1 54 ? -2.201 -25.109 -5.051 1 89.12 54 ALA B C 1
ATOM 1664 O O . ALA B 1 54 ? -3.025 -24.391 -4.488 1 89.12 54 ALA B O 1
ATOM 1665 N N . THR B 1 55 ? -1.968 -25.062 -6.387 1 87.62 55 THR B N 1
ATOM 1666 C CA . THR B 1 55 ? -2.809 -24.25 -7.266 1 87.62 55 THR B CA 1
ATOM 1667 C C . THR B 1 55 ? -4.211 -24.844 -7.359 1 87.62 55 THR B C 1
ATOM 1669 O O . THR B 1 55 ? -4.375 -26.031 -7.668 1 87.62 55 THR B O 1
ATOM 1672 N N . LEU B 1 56 ? -5.16 -23.984 -7.129 1 90.31 56 LEU B N 1
ATOM 1673 C CA . LEU B 1 56 ? -6.555 -24.422 -7.164 1 90.31 56 LEU B CA 1
ATOM 1674 C C . LEU B 1 56 ? -7.094 -24.391 -8.594 1 90.31 56 LEU B C 1
ATOM 1676 O O . LEU B 1 56 ? -6.812 -23.453 -9.344 1 90.31 56 LEU B O 1
ATOM 1680 N N . SER B 1 57 ? -7.781 -25.453 -8.969 1 89.88 57 SER B N 1
ATOM 1681 C CA . SER B 1 57 ? -8.43 -25.516 -10.273 1 89.88 57 SER B CA 1
ATOM 1682 C C . SER B 1 57 ? -9.633 -24.562 -10.328 1 89.88 57 SER B C 1
ATOM 1684 O O . SER B 1 57 ? -10.078 -24.062 -9.297 1 89.88 57 SER B O 1
ATOM 1686 N N . ASN B 1 58 ? -10.062 -24.297 -11.57 1 87.19 58 ASN B N 1
ATOM 1687 C CA . ASN B 1 58 ? -11.258 -23.484 -11.734 1 87.19 58 ASN B CA 1
ATOM 1688 C C . ASN B 1 58 ? -12.461 -24.109 -11.023 1 87.19 58 ASN B C 1
ATOM 1690 O O . ASN B 1 58 ? -13.281 -23.391 -10.453 1 87.19 58 ASN B O 1
ATOM 1694 N N . GLU B 1 59 ? -12.578 -25.422 -11.148 1 88.12 59 GLU B N 1
ATOM 1695 C CA . GLU B 1 59 ? -13.656 -26.125 -10.477 1 88.12 59 GLU B CA 1
ATOM 1696 C C . GLU B 1 59 ? -13.586 -25.922 -8.961 1 88.12 59 GLU B C 1
ATOM 1698 O O . GLU B 1 59 ? -14.617 -25.734 -8.312 1 88.12 59 GLU B O 1
ATOM 1703 N N . GLU B 1 60 ? -12.445 -25.969 -8.422 1 89.88 60 GLU B N 1
ATOM 1704 C CA . GLU B 1 60 ? -12.266 -25.75 -6.988 1 89.88 60 GLU B CA 1
ATOM 1705 C C . GLU B 1 60 ? -12.633 -24.328 -6.594 1 89.88 60 GLU B C 1
ATOM 1707 O O . GLU B 1 60 ? -13.266 -24.109 -5.559 1 89.88 60 GLU B O 1
ATOM 1712 N N . MET B 1 61 ? -12.227 -23.453 -7.398 1 85.44 61 MET B N 1
ATOM 1713 C CA . MET B 1 61 ? -12.508 -22.047 -7.121 1 85.44 61 MET B CA 1
ATOM 1714 C C . MET B 1 61 ? -14.008 -21.781 -7.168 1 85.44 61 MET B C 1
ATOM 1716 O O . MET B 1 61 ? -14.516 -20.938 -6.422 1 85.44 61 MET B O 1
ATOM 1720 N N . GLU B 1 62 ? -14.758 -22.531 -7.953 1 84.44 62 GLU B N 1
ATOM 1721 C CA . GLU B 1 62 ? -16.172 -22.234 -8.195 1 84.44 62 GLU B CA 1
ATOM 1722 C C . GLU B 1 62 ? -17.062 -23.031 -7.25 1 84.44 62 GLU B C 1
ATOM 1724 O O . GLU B 1 62 ? -18.109 -22.547 -6.805 1 84.44 62 GLU B O 1
ATOM 1729 N N . SER B 1 63 ? -16.688 -24.203 -6.984 1 83.44 63 SER B N 1
ATOM 1730 C CA . SER B 1 63 ? -17.703 -25.047 -6.379 1 83.44 63 SER B CA 1
ATOM 1731 C C . SER B 1 63 ? -17.141 -25.859 -5.219 1 83.44 63 SER B C 1
ATOM 1733 O O . SER B 1 63 ? -17.891 -26.406 -4.41 1 83.44 63 SER B O 1
ATOM 1735 N N . SER B 1 64 ? -15.875 -25.922 -5.086 1 81.06 64 SER B N 1
ATOM 1736 C CA . SER B 1 64 ? -15.305 -26.781 -4.055 1 81.06 64 SER B CA 1
ATOM 1737 C C . SER B 1 64 ? -15.156 -26.047 -2.732 1 81.06 64 SER B C 1
ATOM 1739 O O . SER B 1 64 ? -14.938 -24.828 -2.715 1 81.06 64 SER B O 1
ATOM 1741 N N . VAL B 1 65 ? -15.242 -26.922 -1.677 1 87.69 65 VAL B N 1
ATOM 1742 C CA . VAL B 1 65 ? -15.062 -26.359 -0.342 1 87.69 65 VAL B CA 1
ATOM 1743 C C . VAL B 1 65 ? -13.68 -26.734 0.188 1 87.69 65 VAL B C 1
ATOM 1745 O O . VAL B 1 65 ? -13.141 -26.062 1.063 1 87.69 65 VAL B O 1
ATOM 1748 N N . ASN B 1 66 ? -13.172 -27.812 -0.461 1 93.94 66 ASN B N 1
ATOM 1749 C CA . ASN B 1 66 ? -11.883 -28.266 0.043 1 93.94 66 ASN B CA 1
ATOM 1750 C C . ASN B 1 66 ? -10.836 -28.344 -1.068 1 93.94 66 ASN B C 1
ATOM 1752 O O . ASN B 1 66 ? -11.18 -28.531 -2.236 1 93.94 66 ASN B O 1
ATOM 1756 N N . CYS B 1 67 ? -9.625 -28.125 -0.632 1 94.56 67 CYS B N 1
ATOM 1757 C CA . CYS B 1 67 ? -8.492 -28.328 -1.529 1 94.56 67 CYS B CA 1
ATOM 1758 C C . CYS B 1 67 ? -8.383 -29.797 -1.951 1 94.56 67 CYS B C 1
ATOM 1760 O O . CYS B 1 67 ? -8.398 -30.688 -1.107 1 94.56 67 CYS B O 1
ATOM 1762 N N . LYS B 1 68 ? -8.242 -30.094 -3.168 1 94.12 68 LYS B N 1
ATOM 1763 C CA . LYS B 1 68 ? -8.148 -31.469 -3.678 1 94.12 68 LYS B CA 1
ATOM 1764 C C . LYS B 1 68 ? -6.82 -32.094 -3.289 1 94.12 68 LYS B C 1
ATOM 1766 O O . LYS B 1 68 ? -6.723 -33.344 -3.184 1 94.12 68 LYS B O 1
ATOM 1771 N N . GLU B 1 69 ? -5.848 -31.266 -3.088 1 93.06 69 GLU B N 1
ATOM 1772 C CA . GLU B 1 69 ? -4.508 -31.766 -2.797 1 93.06 69 GLU B CA 1
ATOM 1773 C C . GLU B 1 69 ? -4.367 -32.125 -1.325 1 93.06 69 GLU B C 1
ATOM 1775 O O . GLU B 1 69 ? -3.865 -33.219 -1.002 1 93.06 69 GLU B O 1
ATOM 1780 N N . CYS B 1 70 ? -4.789 -31.328 -0.426 1 95.69 70 CYS B N 1
ATOM 1781 C CA . CYS B 1 70 ? -4.496 -31.578 0.98 1 95.69 70 CYS B CA 1
ATOM 1782 C C . CYS B 1 70 ? -5.781 -31.75 1.78 1 95.69 70 CYS B C 1
ATOM 1784 O O . CYS B 1 70 ? -5.742 -32.156 2.947 1 95.69 70 CYS B O 1
ATOM 1786 N N . GLY B 1 71 ? -6.887 -31.422 1.209 1 94.38 71 GLY B N 1
ATOM 1787 C CA . GLY B 1 71 ? -8.164 -31.641 1.87 1 94.38 71 GLY B CA 1
ATOM 1788 C C . GLY B 1 71 ? -8.578 -30.5 2.768 1 94.38 71 GLY B C 1
ATOM 1789 O O . GLY B 1 71 ? -9.68 -30.5 3.322 1 94.38 71 GLY B O 1
ATOM 1790 N N . ALA B 1 72 ? -7.836 -29.469 2.906 1 93.56 72 ALA B N 1
ATOM 1791 C CA . ALA B 1 72 ? -8.141 -28.344 3.785 1 93.56 72 ALA B CA 1
ATOM 1792 C C . ALA B 1 72 ? -9.289 -27.5 3.221 1 93.56 72 ALA B C 1
ATOM 1794 O O . ALA B 1 72 ? -9.484 -27.438 2.006 1 93.56 72 ALA B O 1
ATOM 1795 N N . GLU B 1 73 ? -10.008 -26.922 4.18 1 92.81 73 GLU B N 1
ATOM 1796 C CA . GLU B 1 73 ? -11.062 -26 3.766 1 92.81 73 GLU B CA 1
ATOM 1797 C C . GLU B 1 73 ? -10.469 -24.781 3.076 1 92.81 73 GLU B C 1
ATOM 1799 O O . GLU B 1 73 ? -9.5 -24.188 3.562 1 92.81 73 GLU B O 1
ATOM 1804 N N . LEU B 1 74 ? -11.109 -24.5 1.919 1 90.5 74 LEU B N 1
ATOM 1805 C CA . LEU B 1 74 ? -10.633 -23.359 1.15 1 90.5 74 LEU B CA 1
ATOM 1806 C C . LEU B 1 74 ? -11.086 -22.047 1.786 1 90.5 74 LEU B C 1
ATOM 1808 O O . LEU B 1 74 ? -12.133 -22 2.439 1 90.5 74 LEU B O 1
ATOM 1812 N N . ASP B 1 75 ? -10.242 -21.031 1.701 1 86.19 75 ASP B N 1
ATOM 1813 C CA . ASP B 1 75 ? -10.5 -19.719 2.266 1 86.19 75 ASP B CA 1
ATOM 1814 C C . ASP B 1 75 ? -11.594 -18.984 1.489 1 86.19 75 ASP B C 1
ATOM 1816 O O . ASP B 1 75 ? -11.336 -18.422 0.42 1 86.19 75 ASP B O 1
ATOM 1820 N N . GLU B 1 76 ? -12.75 -18.859 2.096 1 86.31 76 GLU B N 1
ATOM 1821 C CA . GLU B 1 76 ? -13.898 -18.234 1.439 1 86.31 76 GLU B CA 1
ATOM 1822 C C . GLU B 1 76 ? -13.641 -16.766 1.16 1 86.31 76 GLU B C 1
ATOM 1824 O O . GLU B 1 76 ? -14.102 -16.219 0.152 1 86.31 76 GLU B O 1
ATOM 1829 N N . THR B 1 77 ? -12.945 -16.141 2.057 1 84.31 77 THR B N 1
ATOM 1830 C CA . THR B 1 77 ? -12.641 -14.719 1.873 1 84.31 77 THR B CA 1
ATOM 1831 C C . THR B 1 77 ? -11.75 -14.516 0.65 1 84.31 77 THR B C 1
ATOM 1833 O O . THR B 1 77 ? -11.992 -13.617 -0.156 1 84.31 77 THR B O 1
ATOM 1836 N N . ALA B 1 78 ? -10.812 -15.383 0.546 1 83.25 78 ALA B N 1
ATOM 1837 C CA . ALA B 1 78 ? -9.922 -15.289 -0.612 1 83.25 78 ALA B CA 1
ATOM 1838 C C . ALA B 1 78 ? -10.695 -15.523 -1.91 1 83.25 78 ALA B C 1
ATOM 1840 O O . ALA B 1 78 ? -10.438 -14.859 -2.918 1 83.25 78 ALA B O 1
ATOM 1841 N N . ARG B 1 79 ? -11.578 -16.406 -1.874 1 86 79 ARG B N 1
ATOM 1842 C CA . ARG B 1 79 ? -12.398 -16.703 -3.047 1 86 79 ARG B CA 1
ATOM 1843 C C . ARG B 1 79 ? -13.281 -15.508 -3.416 1 86 79 ARG B C 1
ATOM 1845 O O . ARG B 1 79 ? -13.414 -15.172 -4.594 1 86 79 ARG B O 1
ATOM 1852 N N . GLU B 1 80 ? -13.867 -14.914 -2.41 1 88.38 80 GLU B N 1
ATOM 1853 C CA . GLU B 1 80 ? -14.695 -13.727 -2.645 1 88.38 80 GLU B CA 1
ATOM 1854 C C . GLU B 1 80 ? -13.875 -12.602 -3.262 1 88.38 80 GLU B C 1
ATOM 1856 O O . GLU B 1 80 ? -14.336 -11.914 -4.176 1 88.38 80 GLU B O 1
ATOM 1861 N N . LEU B 1 81 ? -12.734 -12.414 -2.734 1 88.81 81 LEU B N 1
ATOM 1862 C CA . LEU B 1 81 ? -11.844 -11.383 -3.266 1 88.81 81 LEU B CA 1
ATOM 1863 C C . LEU B 1 81 ? -11.516 -11.656 -4.73 1 88.81 81 LEU B C 1
ATOM 1865 O O . LEU B 1 81 ? -11.555 -10.742 -5.559 1 88.81 81 LEU B O 1
ATOM 1869 N N . ALA B 1 82 ? -11.273 -12.891 -4.961 1 89.56 82 ALA B N 1
ATOM 1870 C CA . ALA B 1 82 ? -10.922 -13.266 -6.328 1 89.56 82 ALA B CA 1
ATOM 1871 C C . ALA B 1 82 ? -12.086 -12.984 -7.285 1 89.56 82 ALA B C 1
ATOM 1873 O O . ALA B 1 82 ? -11.867 -12.523 -8.406 1 89.56 82 ALA B O 1
ATOM 1874 N N . MET B 1 83 ? -13.25 -13.211 -6.875 1 87.44 83 MET B N 1
ATOM 1875 C CA . MET B 1 83 ? -14.422 -13.039 -7.723 1 87.44 83 MET B CA 1
ATOM 1876 C C . MET B 1 83 ? -14.672 -11.562 -8 1 87.44 83 MET B C 1
ATOM 1878 O O . MET B 1 83 ? -15.164 -11.203 -9.078 1 87.44 83 MET B O 1
ATOM 1882 N N . ARG B 1 84 ? -14.266 -10.805 -7.16 1 90.75 84 ARG B N 1
ATOM 1883 C CA . ARG B 1 84 ? -14.57 -9.375 -7.289 1 90.75 84 ARG B CA 1
ATOM 1884 C C . ARG B 1 84 ? -13.383 -8.617 -7.871 1 90.75 84 ARG B C 1
ATOM 1886 O O . ARG B 1 84 ? -13.484 -7.43 -8.172 1 90.75 84 ARG B O 1
ATOM 1893 N N . TRP B 1 85 ? -12.297 -9.281 -7.984 1 92.88 85 TRP B N 1
ATOM 1894 C CA . TRP B 1 85 ? -11.039 -8.656 -8.367 1 92.88 85 TRP B CA 1
ATOM 1895 C C . TRP B 1 85 ? -11.188 -7.871 -9.672 1 92.88 85 TRP B C 1
ATOM 1897 O O . TRP B 1 85 ? -10.883 -6.676 -9.719 1 92.88 85 TRP B O 1
ATOM 1907 N N . ARG B 1 86 ? -11.75 -8.438 -10.672 1 88.69 86 ARG B N 1
ATOM 1908 C CA . ARG B 1 86 ? -11.859 -7.801 -11.984 1 88.69 86 ARG B CA 1
ATOM 1909 C C . ARG B 1 86 ? -12.742 -6.562 -11.922 1 88.69 86 ARG B C 1
ATOM 1911 O O . ARG B 1 86 ? -12.422 -5.531 -12.508 1 88.69 86 ARG B O 1
ATOM 1918 N N . ASP B 1 87 ? -13.82 -6.73 -11.219 1 90.62 87 ASP B N 1
ATOM 1919 C CA . ASP B 1 87 ? -14.742 -5.605 -11.102 1 90.62 87 ASP B CA 1
ATOM 1920 C C . ASP B 1 87 ? -14.07 -4.422 -10.398 1 90.62 87 ASP B C 1
ATOM 1922 O O . ASP B 1 87 ? -14.188 -3.281 -10.852 1 90.62 87 ASP B O 1
ATOM 1926 N N . VAL B 1 88 ? -13.414 -4.676 -9.312 1 92.69 88 VAL B N 1
ATOM 1927 C CA . VAL B 1 88 ? -12.766 -3.633 -8.531 1 92.69 88 VAL B CA 1
ATOM 1928 C C . VAL B 1 88 ? -11.688 -2.949 -9.367 1 92.69 88 VAL B C 1
ATOM 1930 O O . VAL B 1 88 ? -11.609 -1.719 -9.406 1 92.69 88 VAL B O 1
ATOM 1933 N N . MET B 1 89 ? -10.984 -3.75 -10.086 1 89.81 89 MET B N 1
ATOM 1934 C CA . MET B 1 89 ? -9.898 -3.203 -10.883 1 89.81 89 MET B CA 1
ATOM 1935 C C . MET B 1 89 ? -10.43 -2.365 -12.039 1 89.81 89 MET B C 1
ATOM 1937 O O . MET B 1 89 ? -9.891 -1.302 -12.344 1 89.81 89 MET B O 1
ATOM 1941 N N . GLN B 1 90 ? -11.484 -2.764 -12.594 1 87.69 90 GLN B N 1
ATOM 1942 C CA . GLN B 1 90 ? -12.07 -2.035 -13.719 1 87.69 90 GLN B CA 1
ATOM 1943 C C . GLN B 1 90 ? -12.625 -0.69 -13.266 1 87.69 90 GLN B C 1
ATOM 1945 O O . GLN B 1 90 ? -12.508 0.308 -13.977 1 87.69 90 GLN B O 1
ATOM 1950 N N . ILE B 1 91 ? -13.219 -0.749 -12.141 1 90.56 91 ILE B N 1
ATOM 1951 C CA . ILE B 1 91 ? -13.812 0.477 -11.617 1 90.56 91 ILE B CA 1
ATOM 1952 C C . ILE B 1 91 ? -12.711 1.512 -11.367 1 90.56 91 ILE B C 1
ATOM 1954 O O . ILE B 1 91 ? -12.82 2.656 -11.812 1 90.56 91 ILE B O 1
ATOM 1958 N N . VAL B 1 92 ? -11.68 1.134 -10.734 1 90.94 92 VAL B N 1
ATOM 1959 C CA . VAL B 1 92 ? -10.633 2.074 -10.352 1 90.94 92 VAL B CA 1
ATOM 1960 C C . VAL B 1 92 ? -9.844 2.496 -11.594 1 90.94 92 VAL B C 1
ATOM 1962 O O . VAL B 1 92 ? -9.602 3.686 -11.805 1 90.94 92 VAL B O 1
ATOM 1965 N N . ASN B 1 93 ? -9.5 1.548 -12.352 1 86.25 93 ASN B N 1
ATOM 1966 C CA . ASN B 1 93 ? -8.742 1.838 -13.562 1 86.25 93 ASN B CA 1
ATOM 1967 C C . ASN B 1 93 ? -9.539 2.709 -14.523 1 86.25 93 ASN B C 1
ATOM 1969 O O . ASN B 1 93 ? -8.992 3.648 -15.109 1 86.25 93 ASN B O 1
ATOM 1973 N N . GLY B 1 94 ? -10.742 2.359 -14.727 1 86.31 94 GLY B N 1
ATOM 1974 C CA . GLY B 1 94 ? -11.594 3.148 -15.594 1 86.31 94 GLY B CA 1
ATOM 1975 C C . GLY B 1 94 ? -11.695 4.602 -15.172 1 86.31 94 GLY B C 1
ATOM 1976 O O . GLY B 1 94 ? -11.57 5.504 -16 1 86.31 94 GLY B O 1
ATOM 1977 N N . ALA B 1 95 ? -11.883 4.82 -13.938 1 90.25 95 ALA B N 1
ATOM 1978 C CA . ALA B 1 95 ? -12.016 6.176 -13.414 1 90.25 95 ALA B CA 1
ATOM 1979 C C . ALA B 1 95 ? -10.68 6.918 -13.484 1 90.25 95 ALA B C 1
ATOM 1981 O O . ALA B 1 95 ? -10.656 8.141 -13.648 1 90.25 95 ALA B O 1
ATOM 1982 N N . SER B 1 96 ? -9.625 6.191 -13.32 1 86.06 96 SER B N 1
ATOM 1983 C CA . SER B 1 96 ? -8.297 6.812 -13.305 1 86.06 96 SER B CA 1
ATOM 1984 C C . SER B 1 96 ? -7.891 7.266 -14.703 1 86.06 96 SER B C 1
ATOM 1986 O O . SER B 1 96 ? -7.086 8.188 -14.852 1 86.06 96 SER B O 1
ATOM 1988 N N . GLU B 1 97 ? -8.445 6.711 -15.68 1 83.31 97 GLU B N 1
ATOM 1989 C CA . GLU B 1 97 ? -8.023 6.969 -17.047 1 83.31 97 GLU B CA 1
ATOM 1990 C C . GLU B 1 97 ? -8.891 8.047 -17.703 1 83.31 97 GLU B C 1
ATOM 1992 O O . GLU B 1 97 ? -8.547 8.555 -18.781 1 83.31 97 GLU B O 1
ATOM 1997 N N . THR B 1 98 ? -9.898 8.336 -17.062 1 83.62 98 THR B N 1
ATOM 1998 C CA . THR B 1 98 ? -10.781 9.352 -17.625 1 83.62 98 THR B CA 1
ATOM 1999 C C . THR B 1 98 ? -10.695 10.648 -16.828 1 83.62 98 THR B C 1
ATOM 2001 O O . THR B 1 98 ? -10.398 10.625 -15.633 1 83.62 98 THR B O 1
ATOM 2004 N N . THR B 1 99 ? -10.867 11.75 -17.516 1 80.31 99 THR B N 1
ATOM 2005 C CA . THR B 1 99 ? -10.875 13.047 -16.844 1 80.31 99 THR B CA 1
ATOM 2006 C C . THR B 1 99 ? -12.305 13.484 -16.531 1 80.31 99 THR B C 1
ATOM 2008 O O . THR B 1 99 ? -12.516 14.539 -15.93 1 80.31 99 THR B O 1
ATOM 2011 N N . GLU B 1 100 ? -13.195 12.68 -16.844 1 84.44 100 GLU B N 1
ATOM 2012 C CA . GLU B 1 100 ? -14.594 13.023 -16.609 1 84.44 100 GLU B CA 1
ATOM 2013 C C . GLU B 1 100 ? -14.93 12.969 -15.117 1 84.44 100 GLU B C 1
ATOM 2015 O O . GLU B 1 100 ? -14.836 11.914 -14.484 1 84.44 100 GLU B O 1
ATOM 2020 N N . PRO B 1 101 ? -15.352 14.062 -14.609 1 83.25 101 PRO B N 1
ATOM 2021 C CA . PRO B 1 101 ? -15.656 14.094 -13.18 1 83.25 101 PRO B CA 1
ATOM 2022 C C . PRO B 1 101 ? -16.734 13.086 -12.781 1 83.25 101 PRO B C 1
ATOM 2024 O O . PRO B 1 101 ? -16.719 12.562 -11.672 1 83.25 101 PRO B O 1
ATOM 2027 N N . ALA B 1 102 ? -17.688 12.938 -13.711 1 86.5 102 ALA B N 1
ATOM 2028 C CA . ALA B 1 102 ? -18.766 12 -13.414 1 86.5 102 ALA B CA 1
ATOM 2029 C C . ALA B 1 102 ? -18.219 10.602 -13.148 1 86.5 102 ALA B C 1
ATOM 2031 O O . ALA B 1 102 ? -18.75 9.867 -12.312 1 86.5 102 ALA B O 1
ATOM 2032 N N . ALA B 1 103 ? -17.219 10.188 -13.836 1 83.81 103 ALA B N 1
ATOM 2033 C CA . ALA B 1 103 ? -16.594 8.883 -13.633 1 83.81 103 ALA B CA 1
ATOM 2034 C C . ALA B 1 103 ? -15.977 8.781 -12.234 1 83.81 103 ALA B C 1
ATOM 2036 O O . ALA B 1 103 ? -16.109 7.754 -11.562 1 83.81 103 ALA B O 1
ATOM 2037 N N . ALA B 1 104 ? -15.273 9.82 -11.883 1 84.75 104 ALA B N 1
ATOM 2038 C CA . ALA B 1 104 ? -14.672 9.852 -10.547 1 84.75 104 ALA B CA 1
ATOM 2039 C C . ALA B 1 104 ? -15.742 9.773 -9.469 1 84.75 104 ALA B C 1
ATOM 2041 O O . ALA B 1 104 ? -15.578 9.062 -8.469 1 84.75 104 ALA B O 1
ATOM 2042 N N . ALA B 1 105 ? -16.797 10.422 -9.703 1 87.44 105 ALA B N 1
ATOM 2043 C CA . ALA B 1 105 ? -17.891 10.484 -8.727 1 87.44 105 ALA B CA 1
ATOM 2044 C C . ALA B 1 105 ? -18.578 9.133 -8.578 1 87.44 105 ALA B C 1
ATOM 2046 O O . ALA B 1 105 ? -19.203 8.852 -7.555 1 87.44 105 ALA B O 1
ATOM 2047 N N . SER B 1 106 ? -18.484 8.344 -9.523 1 86.88 106 SER B N 1
ATOM 2048 C CA . SER B 1 106 ? -19.172 7.051 -9.523 1 86.88 106 SER B CA 1
ATOM 2049 C C . SER B 1 106 ? -18.406 6.012 -8.727 1 86.88 106 SER B C 1
ATOM 2051 O O . SER B 1 106 ? -18.938 4.949 -8.391 1 86.88 106 SER B O 1
ATOM 2053 N N . VAL B 1 107 ? -17.125 6.309 -8.406 1 90.62 107 VAL B N 1
ATOM 2054 C CA . VAL B 1 107 ? -16.297 5.352 -7.68 1 90.62 107 VAL B CA 1
ATOM 2055 C C . VAL B 1 107 ? -16.578 5.453 -6.184 1 90.62 107 VAL B C 1
ATOM 2057 O O . VAL B 1 107 ? -16.359 6.504 -5.574 1 90.62 107 VAL B O 1
ATOM 2060 N N . PRO B 1 108 ? -17.125 4.379 -5.621 1 93.88 108 PRO B N 1
ATOM 2061 C CA . PRO B 1 108 ? -17.234 4.367 -4.164 1 93.88 108 PRO B CA 1
ATOM 2062 C C . PRO B 1 108 ? -15.898 4.148 -3.469 1 93.88 108 PRO B C 1
ATOM 2064 O O . PRO B 1 108 ? -15.609 3.039 -3.02 1 93.88 108 PRO B O 1
ATOM 2067 N N . VAL B 1 109 ? -15.141 5.129 -3.273 1 93.31 109 VAL B N 1
ATOM 2068 C CA . VAL B 1 109 ? -13.734 5.078 -2.875 1 93.31 109 VAL B CA 1
ATOM 2069 C C . VAL B 1 109 ? -13.609 4.391 -1.515 1 93.31 109 VAL B C 1
ATOM 2071 O O . VAL B 1 109 ? -12.688 3.607 -1.291 1 93.31 109 VAL B O 1
ATOM 2074 N N . ASP B 1 110 ? -14.547 4.613 -0.625 1 92.56 110 ASP B N 1
ATOM 2075 C CA . ASP B 1 110 ? -14.492 3.99 0.695 1 92.56 110 ASP B CA 1
ATOM 2076 C C . ASP B 1 110 ? -14.531 2.469 0.587 1 92.56 110 ASP B C 1
ATOM 2078 O O . ASP B 1 110 ? -13.719 1.774 1.195 1 92.56 110 ASP B O 1
ATOM 2082 N N . VAL B 1 111 ? -15.391 2.025 -0.219 1 93.94 111 VAL B N 1
ATOM 2083 C CA . VAL B 1 111 ? -15.57 0.585 -0.375 1 93.94 111 VAL B CA 1
ATOM 2084 C C . VAL B 1 111 ? -14.383 -0.007 -1.129 1 93.94 111 VAL B C 1
ATOM 2086 O O . VAL B 1 111 ? -13.805 -1.004 -0.696 1 93.94 111 VAL B O 1
ATOM 2089 N N . VAL B 1 112 ? -14.016 0.613 -2.189 1 95.12 112 VAL B N 1
ATOM 2090 C CA . VAL B 1 112 ? -12.969 0.093 -3.064 1 95.12 112 VAL B CA 1
ATOM 2091 C C . VAL B 1 112 ? -11.633 0.089 -2.326 1 95.12 112 VAL B C 1
ATOM 2093 O O . VAL B 1 112 ? -10.852 -0.86 -2.445 1 95.12 112 VAL B O 1
ATOM 2096 N N . SER B 1 113 ? -11.359 1.119 -1.602 1 95.69 113 SER B N 1
ATOM 2097 C CA . SER B 1 113 ? -10.086 1.19 -0.883 1 95.69 113 SER B CA 1
ATOM 2098 C C . SER B 1 113 ? -10 0.109 0.189 1 95.69 113 SER B C 1
ATOM 2100 O O . SER B 1 113 ? -8.93 -0.466 0.41 1 95.69 113 SER B O 1
ATOM 2102 N N . HIS B 1 114 ? -11.055 -0.208 0.818 1 94.69 114 HIS B N 1
ATOM 2103 C CA . HIS B 1 114 ? -11.078 -1.305 1.78 1 94.69 114 HIS B CA 1
ATOM 2104 C C . HIS B 1 114 ? -10.844 -2.645 1.095 1 94.69 114 HIS B C 1
ATOM 2106 O O . HIS B 1 114 ? -10.094 -3.482 1.604 1 94.69 114 HIS B O 1
ATOM 2112 N N . ASP B 1 115 ? -11.484 -2.826 -0.012 1 94.12 115 ASP B N 1
ATOM 2113 C CA . ASP B 1 115 ? -11.25 -4.043 -0.786 1 94.12 115 ASP B CA 1
ATOM 2114 C C . ASP B 1 115 ? -9.773 -4.168 -1.171 1 94.12 115 ASP B C 1
ATOM 2116 O O . ASP B 1 115 ? -9.188 -5.25 -1.062 1 94.12 115 ASP B O 1
ATOM 2120 N N . LEU B 1 116 ? -9.242 -3.09 -1.598 1 95.94 116 LEU B N 1
ATOM 2121 C CA . LEU B 1 116 ? -7.852 -3.096 -2.053 1 95.94 116 LEU B CA 1
ATOM 2122 C C . LEU B 1 116 ? -6.902 -3.395 -0.899 1 95.94 116 LEU B C 1
ATOM 2124 O O . LEU B 1 116 ? -5.883 -4.062 -1.085 1 95.94 116 LEU B O 1
ATOM 2128 N N . CYS B 1 117 ? -7.234 -2.928 0.291 1 95.88 117 CYS B N 1
ATOM 2129 C CA . CYS B 1 117 ? -6.473 -3.32 1.471 1 95.88 117 CYS B CA 1
ATOM 2130 C C . CYS B 1 117 ? -6.562 -4.824 1.704 1 95.88 117 CYS B C 1
ATOM 2132 O O . CYS B 1 117 ? -5.555 -5.473 1.993 1 95.88 117 CYS B O 1
ATOM 2134 N N . SER B 1 118 ? -7.734 -5.348 1.552 1 94.06 118 SER B N 1
ATOM 2135 C CA . SER B 1 118 ? -7.918 -6.785 1.726 1 94.06 118 SER B CA 1
ATOM 2136 C C . SER B 1 118 ? -7.086 -7.574 0.717 1 94.06 118 SER B C 1
ATOM 2138 O O . SER B 1 118 ? -6.48 -8.594 1.062 1 94.06 118 SER B O 1
ATOM 2140 N N . TYR B 1 119 ? -7.055 -7.121 -0.516 1 93.81 119 TYR B N 1
ATOM 2141 C CA . TYR B 1 119 ? -6.23 -7.758 -1.54 1 93.81 119 TYR B CA 1
ATOM 2142 C C . TYR B 1 119 ? -4.754 -7.695 -1.172 1 93.81 119 TYR B C 1
ATOM 2144 O O . TYR B 1 119 ? -4.031 -8.68 -1.314 1 93.81 119 TYR B O 1
ATOM 2152 N N . THR B 1 120 ? -4.309 -6.516 -0.711 1 94.12 120 THR B N 1
ATOM 2153 C CA . THR B 1 120 ? -2.91 -6.324 -0.341 1 94.12 120 THR B CA 1
ATOM 2154 C C . THR B 1 120 ? -2.516 -7.266 0.793 1 94.12 120 THR B C 1
ATOM 2156 O O . THR B 1 120 ? -1.455 -7.895 0.748 1 94.12 120 THR B O 1
ATOM 2159 N N . LEU B 1 121 ? -3.396 -7.367 1.78 1 93.5 121 LEU B N 1
ATOM 2160 C CA . LEU B 1 121 ? -3.135 -8.25 2.908 1 93.5 121 LEU B CA 1
ATOM 2161 C C . LEU B 1 121 ? -3.049 -9.703 2.449 1 93.5 121 LEU B C 1
ATOM 2163 O O . LEU B 1 121 ? -2.111 -10.422 2.812 1 93.5 121 LEU B O 1
ATOM 2167 N N . ALA B 1 122 ? -4.016 -10.094 1.633 1 90.31 122 ALA B N 1
ATOM 2168 C CA . ALA B 1 122 ? -4.023 -11.461 1.121 1 90.31 122 ALA B CA 1
ATOM 2169 C C . ALA B 1 122 ? -2.766 -11.758 0.309 1 90.31 122 ALA B C 1
ATOM 2171 O O . ALA B 1 122 ? -2.154 -12.812 0.46 1 90.31 122 ALA B O 1
ATOM 2172 N N . ALA B 1 123 ? -2.389 -10.82 -0.523 1 90.88 123 ALA B N 1
ATOM 2173 C CA . ALA B 1 123 ? -1.202 -10.984 -1.361 1 90.88 123 ALA B CA 1
ATOM 2174 C C . ALA B 1 123 ? 0.066 -11.023 -0.514 1 90.88 123 ALA B C 1
ATOM 2176 O O . ALA B 1 123 ? 1.003 -11.766 -0.82 1 90.88 123 ALA B O 1
ATOM 2177 N N . GLY B 1 124 ? 0.136 -10.172 0.503 1 91.56 124 GLY B N 1
ATOM 2178 C CA . GLY B 1 124 ? 1.275 -10.172 1.406 1 91.56 124 GLY B CA 1
ATOM 2179 C C . GLY B 1 124 ? 1.501 -11.516 2.072 1 91.56 124 GLY B C 1
ATOM 2180 O O . GLY B 1 124 ? 2.621 -12.031 2.08 1 91.56 124 GLY B O 1
ATOM 2181 N N . HIS B 1 125 ? 0.463 -12.109 2.607 1 88.38 125 HIS B N 1
ATOM 2182 C CA . HIS B 1 125 ? 0.56 -13.414 3.244 1 88.38 125 HIS B CA 1
ATOM 2183 C C . HIS B 1 125 ? 0.95 -14.492 2.238 1 88.38 125 HIS B C 1
ATOM 2185 O O . HIS B 1 125 ? 1.709 -15.406 2.562 1 88.38 125 HIS B O 1
ATOM 2191 N N . CYS B 1 126 ? 0.391 -14.336 1.099 1 87.31 126 CYS B N 1
ATOM 2192 C CA . CYS B 1 126 ? 0.72 -15.273 0.031 1 87.31 126 CYS B CA 1
ATOM 2193 C C . CYS B 1 126 ? 2.211 -15.242 -0.284 1 87.31 126 CYS B C 1
ATOM 2195 O O . CYS B 1 126 ? 2.842 -16.297 -0.43 1 87.31 126 CYS B O 1
ATOM 2197 N N . MET B 1 127 ? 2.773 -14.07 -0.376 1 85.31 127 MET B N 1
ATOM 2198 C CA . MET B 1 127 ? 4.191 -13.891 -0.669 1 85.31 127 MET B CA 1
ATOM 2199 C C . MET B 1 127 ? 5.055 -14.516 0.423 1 85.31 127 MET B C 1
ATOM 2201 O O . MET B 1 127 ? 6.074 -15.141 0.13 1 85.31 127 MET B O 1
ATOM 2205 N N . THR B 1 128 ? 4.672 -14.312 1.624 1 86.31 128 THR B N 1
ATOM 2206 C CA . THR B 1 128 ? 5.449 -14.82 2.748 1 86.31 128 THR B CA 1
ATOM 2207 C C . THR B 1 128 ? 5.41 -16.344 2.785 1 86.31 128 THR B C 1
ATOM 2209 O O . THR B 1 128 ? 6.418 -17 3.078 1 86.31 128 THR B O 1
ATOM 2212 N N . ARG B 1 129 ? 4.336 -16.891 2.553 1 81.5 129 ARG B N 1
ATOM 2213 C CA . ARG B 1 129 ? 4.168 -18.328 2.58 1 81.5 129 ARG B CA 1
ATOM 2214 C C . ARG B 1 129 ? 4.977 -19 1.473 1 81.5 129 ARG B C 1
ATOM 2216 O O . ARG B 1 129 ? 5.535 -20.078 1.669 1 81.5 129 ARG B O 1
ATOM 2223 N N . ARG B 1 130 ? 5.113 -18.328 0.45 1 79.5 130 ARG B N 1
ATOM 2224 C CA . ARG B 1 130 ? 5.738 -18.938 -0.718 1 79.5 130 ARG B CA 1
ATOM 2225 C C . ARG B 1 130 ? 7.211 -18.562 -0.817 1 79.5 130 ARG B C 1
ATOM 2227 O O . ARG B 1 130 ? 7.949 -19.109 -1.633 1 79.5 130 ARG B O 1
ATOM 2234 N N . GLY B 1 131 ? 7.777 -17.703 0.183 1 71.12 131 GLY B N 1
ATOM 2235 C CA . GLY B 1 131 ? 9.156 -17.25 0.182 1 71.12 131 GLY B CA 1
ATOM 2236 C C . GLY B 1 131 ? 9.484 -16.344 -0.992 1 71.12 131 GLY B C 1
ATOM 2237 O O . GLY B 1 131 ? 10.57 -15.766 -1.051 1 71.12 131 GLY B O 1
ATOM 2238 N N . GLN B 1 132 ? 9 -16.172 -2.031 1 60.66 132 GLN B N 1
ATOM 2239 C CA . GLN B 1 132 ? 9.664 -15.328 -3.016 1 60.66 132 GLN B CA 1
ATOM 2240 C C . GLN B 1 132 ? 8.648 -14.633 -3.918 1 60.66 132 GLN B C 1
ATOM 2242 O O . GLN B 1 132 ? 8.828 -13.477 -4.297 1 60.66 132 GLN B O 1
ATOM 2247 N N . GLU B 1 133 ? 7.633 -15.312 -4.703 1 55.59 133 GLU B N 1
ATOM 2248 C CA . GLU B 1 133 ? 7.527 -15.133 -6.148 1 55.59 133 GLU B CA 1
ATOM 2249 C C . GLU B 1 133 ? 6.578 -13.984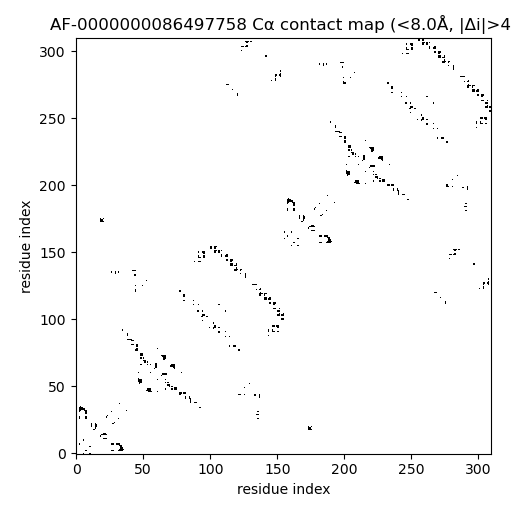 -6.492 1 55.59 133 GLU B C 1
ATOM 2251 O O . GLU B 1 133 ? 6.945 -13.07 -7.23 1 55.59 133 GLU B O 1
ATOM 2256 N N . PRO B 1 134 ? 5.234 -14.219 -6.422 1 57.16 134 PRO B N 1
ATOM 2257 C CA . PRO B 1 134 ? 4.32 -13.492 -7.301 1 57.16 134 PRO B CA 1
ATOM 2258 C C . PRO B 1 134 ? 3.961 -12.109 -6.762 1 57.16 134 PRO B C 1
ATOM 2260 O O . PRO B 1 134 ? 2.793 -11.844 -6.461 1 57.16 134 PRO B O 1
ATOM 2263 N N . TYR B 1 135 ? 4.914 -11.148 -6.75 1 75.69 135 TYR B N 1
ATOM 2264 C CA . TYR B 1 135 ? 5.035 -9.797 -6.219 1 75.69 135 TYR B CA 1
ATOM 2265 C C . TYR B 1 135 ? 4.043 -8.852 -6.891 1 75.69 135 TYR B C 1
ATOM 2267 O O . TYR B 1 135 ? 3.547 -7.914 -6.266 1 75.69 135 TYR B O 1
ATOM 2275 N N . PHE B 1 136 ? 3.529 -9.43 -7.922 1 83.38 136 PHE B N 1
ATOM 2276 C CA . PHE B 1 136 ? 2.748 -8.484 -8.711 1 83.38 136 PHE B CA 1
ATOM 2277 C C . PHE B 1 136 ? 1.435 -8.148 -8.016 1 83.38 136 PHE B C 1
ATOM 2279 O O . PHE B 1 136 ? 1.065 -6.977 -7.906 1 83.38 136 PHE B O 1
ATOM 2286 N N . ASP B 1 137 ? 0.711 -9.219 -7.504 1 88.19 137 ASP B N 1
ATOM 2287 C CA . ASP B 1 137 ? -0.571 -8.977 -6.848 1 88.19 137 ASP B CA 1
ATOM 2288 C C . ASP B 1 137 ? -0.427 -7.957 -5.719 1 88.19 137 ASP B C 1
ATOM 2290 O O . ASP B 1 137 ? -1.273 -7.074 -5.559 1 88.19 137 ASP B O 1
ATOM 2294 N N . TYR B 1 138 ? 0.625 -8.133 -5.027 1 91.19 138 TYR B N 1
ATOM 2295 C CA . TYR B 1 138 ? 0.842 -7.277 -3.867 1 91.19 138 TYR B CA 1
ATOM 2296 C C . TYR B 1 138 ? 1.068 -5.832 -4.293 1 91.19 138 TYR B C 1
ATOM 2298 O O . TYR B 1 138 ? 0.325 -4.934 -3.887 1 91.19 138 TYR B O 1
ATOM 2306 N N . PHE B 1 139 ? 1.969 -5.578 -5.164 1 89.44 139 PHE B N 1
ATOM 2307 C CA . PHE B 1 139 ? 2.328 -4.215 -5.539 1 89.44 139 PHE B CA 1
ATOM 2308 C C . PHE B 1 139 ? 1.26 -3.604 -6.438 1 89.44 139 PHE B C 1
ATOM 2310 O O . PHE B 1 139 ? 1.019 -2.396 -6.387 1 89.44 139 PHE B O 1
ATOM 2317 N N . PHE B 1 140 ? 0.636 -4.445 -7.195 1 89.5 140 PHE B N 1
ATOM 2318 C CA . PHE B 1 140 ? -0.441 -3.932 -8.031 1 89.5 140 PHE B CA 1
ATOM 2319 C C . PHE B 1 140 ? -1.606 -3.443 -7.18 1 89.5 140 PHE B C 1
ATOM 2321 O O . PHE B 1 140 ? -2.209 -2.41 -7.477 1 89.5 140 PHE B O 1
ATOM 2328 N N . SER B 1 141 ? -1.942 -4.219 -6.141 1 92.69 141 SER B N 1
ATOM 2329 C CA . SER B 1 141 ? -3.014 -3.785 -5.25 1 92.69 141 SER B CA 1
ATOM 2330 C C . SER B 1 141 ? -2.652 -2.479 -4.551 1 92.69 141 SER B C 1
ATOM 2332 O O . SER B 1 141 ? -3.51 -1.618 -4.348 1 92.69 141 SER B O 1
ATOM 2334 N N . LEU B 1 142 ? -1.42 -2.332 -4.203 1 91.62 142 LEU B N 1
ATOM 2335 C CA . LEU B 1 142 ? -0.973 -1.082 -3.6 1 91.62 142 LEU B CA 1
ATOM 2336 C C . LEU B 1 142 ? -1.121 0.078 -4.578 1 91.62 142 LEU B C 1
ATOM 2338 O O . LEU B 1 142 ? -1.561 1.165 -4.195 1 91.62 142 LEU B O 1
ATOM 2342 N N . GL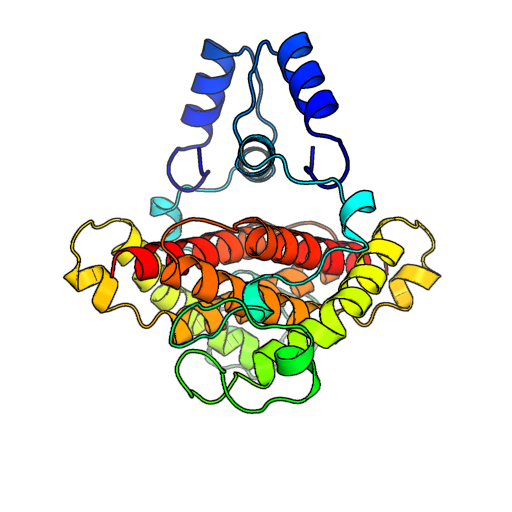U B 1 143 ? -0.749 -0.157 -5.789 1 88.94 143 GLU B N 1
ATOM 2343 C CA . GLU B 1 143 ? -0.87 0.868 -6.82 1 88.94 143 GLU B CA 1
ATOM 2344 C C . GLU B 1 143 ? -2.328 1.263 -7.035 1 88.94 143 GLU B C 1
ATOM 2346 O O . GLU B 1 143 ? -2.645 2.447 -7.16 1 88.94 143 GLU B O 1
ATOM 2351 N N . MET B 1 144 ? -3.152 0.293 -7.094 1 92 144 MET B N 1
ATOM 2352 C CA . MET B 1 144 ? -4.57 0.563 -7.309 1 92 144 MET B CA 1
ATOM 2353 C C . MET B 1 144 ? -5.172 1.304 -6.121 1 92 144 MET B C 1
ATOM 2355 O O . MET B 1 144 ? -6.074 2.127 -6.285 1 92 144 MET B O 1
ATOM 2359 N N . LEU B 1 145 ? -4.707 0.945 -4.977 1 94.25 145 LEU B N 1
ATOM 2360 C CA . LEU B 1 145 ? -5.129 1.665 -3.777 1 94.25 145 LEU B CA 1
ATOM 2361 C C . LEU B 1 145 ? -4.785 3.146 -3.885 1 94.25 145 LEU B C 1
ATOM 2363 O O . LEU B 1 145 ? -5.633 4.004 -3.631 1 94.25 145 LEU B O 1
ATOM 2367 N N . THR B 1 146 ? -3.607 3.477 -4.273 1 91.31 146 THR B N 1
ATOM 2368 C CA . THR B 1 146 ? -3.178 4.859 -4.461 1 91.31 146 THR B CA 1
ATOM 2369 C C . THR B 1 146 ? -4.027 5.547 -5.523 1 91.31 146 THR B C 1
ATOM 2371 O O . THR B 1 146 ? -4.469 6.684 -5.336 1 91.31 146 THR B O 1
ATOM 2374 N N . LYS B 1 147 ? -4.305 4.863 -6.578 1 89.81 147 LYS B N 1
ATOM 2375 C CA . LYS B 1 147 ? -5.105 5.41 -7.672 1 89.81 147 LYS B CA 1
ATOM 2376 C C . LYS B 1 147 ? -6.523 5.723 -7.207 1 89.81 147 LYS B C 1
ATOM 2378 O O . LYS B 1 147 ? -7.137 6.684 -7.672 1 89.81 147 LYS B O 1
ATOM 2383 N N . SER B 1 148 ? -7.047 4.891 -6.352 1 93.12 148 SER B N 1
ATOM 2384 C CA . SER B 1 148 ? -8.406 5.109 -5.879 1 93.12 148 SER B CA 1
ATOM 2385 C C . SER B 1 148 ? -8.531 6.441 -5.145 1 93.12 148 SER B C 1
ATOM 2387 O O . SER B 1 148 ? -9.531 7.148 -5.297 1 93.12 148 SER B O 1
ATOM 2389 N N . PHE B 1 149 ? -7.508 6.816 -4.402 1 92.06 149 PHE B N 1
ATOM 2390 C CA . PHE B 1 149 ? -7.547 8.086 -3.691 1 92.06 149 PHE B CA 1
ATOM 2391 C C . PHE B 1 149 ? -7.281 9.25 -4.645 1 92.06 149 PHE B C 1
ATOM 2393 O O . PHE B 1 149 ? -7.797 10.352 -4.445 1 92.06 149 PHE B O 1
ATOM 2400 N N . GLN B 1 150 ? -6.453 8.984 -5.656 1 88.12 150 GLN B N 1
ATOM 2401 C CA . GLN B 1 150 ? -6.238 10.016 -6.664 1 88.12 150 GLN B CA 1
ATOM 2402 C C . GLN B 1 150 ? -7.531 10.336 -7.406 1 88.12 150 GLN B C 1
ATOM 2404 O O . GLN B 1 150 ? -7.781 11.484 -7.766 1 88.12 150 GLN B O 1
ATOM 2409 N N . VAL B 1 151 ? -8.305 9.312 -7.621 1 89.19 151 VAL B N 1
ATOM 2410 C CA . VAL B 1 151 ? -9.609 9.5 -8.25 1 89.19 151 VAL B CA 1
ATOM 2411 C C . VAL B 1 151 ? -10.508 10.336 -7.336 1 89.19 151 VAL B C 1
ATOM 2413 O O . VAL B 1 151 ? -11.195 11.25 -7.801 1 89.19 151 VAL B O 1
ATOM 2416 N N . GLU B 1 152 ? -10.516 10.047 -6.047 1 87.56 152 GLU B N 1
ATOM 2417 C CA . GLU B 1 152 ? -11.305 10.789 -5.062 1 87.56 152 GLU B CA 1
ATOM 2418 C C . GLU B 1 152 ? -10.93 12.266 -5.047 1 87.56 152 GLU B C 1
ATOM 2420 O O . GLU B 1 152 ? -11.789 13.125 -4.859 1 87.56 152 GLU B O 1
ATOM 2425 N N . ALA B 1 153 ? -9.688 12.555 -5.258 1 84.44 153 ALA B N 1
ATOM 2426 C CA . ALA B 1 153 ? -9.172 13.922 -5.172 1 84.44 153 ALA B CA 1
ATOM 2427 C C . ALA B 1 153 ? -9.688 14.773 -6.328 1 84.44 153 ALA B C 1
ATOM 2429 O O . ALA B 1 153 ? -9.609 16 -6.285 1 84.44 153 ALA B O 1
ATOM 2430 N N . ARG B 1 154 ? -10.195 14.203 -7.289 1 82.81 154 ARG B N 1
ATOM 2431 C CA . ARG B 1 154 ? -10.703 14.922 -8.453 1 82.81 154 ARG B CA 1
ATOM 2432 C C . ARG B 1 154 ? -12.156 15.352 -8.242 1 82.81 154 ARG B C 1
ATOM 2434 O O . ARG B 1 154 ? -12.742 16.016 -9.094 1 82.81 154 ARG B O 1
ATOM 2441 N N . LEU B 1 155 ? -12.711 14.812 -7.141 1 79.06 155 LEU B N 1
ATOM 2442 C CA . LEU B 1 155 ? -14.094 15.188 -6.848 1 79.06 155 LEU B CA 1
ATOM 2443 C C . LEU B 1 155 ? -14.156 16.578 -6.23 1 79.06 155 LEU B C 1
ATOM 2445 O O . LEU B 1 155 ? -13.281 16.969 -5.461 1 79.06 155 LEU B O 1
#

Sequence (310 aa):
SSFTKFPKADRQVYLRDNYNFDCKCVACDGDWPVLEETETREFDCARLCQKCNATLSNEEMESSVNCKECGAELDETARELAMRWRDVMQIVNGASETTEPAAAASVPVDVVSHDLCSYTLAAGHCMTRRGQEPYFDYFFSLEMLTKSFQVEARLSSFTKFPKADRQVYLRDNYNFDCKCVACDGDWPVLEETETREFDCARLCQKCNATLSNEEMESSVNCKECGAELDETARELAMRWRDVMQIVNGASETTEPAAAASVPVDVVSHDLCSYTLAAGHCMTRRGQEPYFDYFFSLEMLTKSFQVEARL

pLDDT: mean 86.04, std 7.34, range [48.78, 96.06]

Radius of gyration: 20.54 Å; Cα contacts (8 Å, |Δi|>4): 392; chains: 2; bounding box: 47×57×49 Å

InterPro domains:
  IPR011990 Tetratricopeptide-like helical domain superfamily [G3DSA:1.25.40.10] (6-111)

Solvent-accessible surface area (backbone atoms only — not comparable to full-atom values): 17152 Å² total; per-residue (Å²): 133,62,55,52,78,43,48,55,67,59,50,38,49,51,34,33,74,72,24,64,31,82,74,68,49,72,54,53,68,65,65,50,68,26,51,82,68,47,68,79,53,76,55,64,59,47,35,36,38,88,85,77,60,47,75,51,49,71,63,40,70,72,72,48,60,45,36,88,86,77,58,46,74,55,61,62,66,43,44,52,49,39,72,42,39,49,58,55,49,47,54,46,50,52,26,60,73,45,86,51,56,69,48,28,64,68,52,60,48,73,60,52,43,53,50,27,44,52,46,26,53,50,24,38,54,44,35,34,74,65,67,63,72,76,56,55,55,27,55,49,27,50,50,50,36,54,45,37,34,57,28,52,42,65,99,132,61,55,52,77,43,48,53,67,59,49,40,50,50,35,34,74,72,25,64,31,82,74,68,48,70,52,54,67,64,66,48,68,28,50,83,67,46,67,78,52,74,54,64,60,46,35,36,39,90,83,77,61,46,76,52,49,72,64,40,70,72,71,45,59,46,37,88,86,77,58,46,73,55,61,63,67,42,45,52,50,39,70,43,39,49,59,55,49,47,54,46,50,53,26,60,75,45,87,52,56,69,48,28,66,68,53,59,48,73,60,53,44,50,49,26,43,51,45,26,52,52,26,38,54,45,36,32,74,64,66,66,70,77,55,55,55,27,54,50,27,51,50,50,38,54,44,37,36,55,29,53,42,66,100

Secondary structure (DSSP, 8-state):
--TTTS-HHHHHHHHHHHH------HHHHTTPPPGGGGTT---GGGGB-TTT-PBPPHHHHHH-SB-TTT-PBP-HHHHHHHHHHHHHHHHHHHHHH---HHHHHT--HHHHHHHHHHHHHHHHHHHHHHTS--HHHHHHHHHHHHHHHHHHTT-/--TTTS-HHHHHHHHHHHH------HHHHTTPPPGGGGTT---GGGGB-TTT-PBPPHHHHHH-SB-TTT-PBP-HHHHHHHHHHHHHHHHHHHHHH---HHHHHT--HHHHHHHHHHHHHHHHHHHHHHSS--HHHHHHHHHHHHHHHHHHTT-

Organism: NCBI:txid399045

Foldseek 3Di:
DDCQADFLVRVQCVCCVPPVDGDDPPCNVQRPHHLVVCLPPFLQLLQAALPPRDGHDPCCLPPNQADPVPGHGRDPLSSVLRVCVNVLSCLLVVLLPDLDLVSLVVDPLVVSLVSLVVQLVSVVSSCVVVVHDDCCSNVVSVVSNVSSVVSVVSD/DDCQADFLVRVQCVCCVPPVDGDDPPCNVQRPHHLVVCLPPFLQLLQAALPPRDGHDPCCLPPNQADPPPGHGRDPLSSVLRVCVNVLSCLLVVLLPDLDLVSLVVDPLVVSLVSLVVQLVSVVSSCVVVVHDDCCSNVVSVVSNVSSVVSVVSD